Protein AF-A0A3L8BBM3-F1 (afdb_monomer_lite)

Secondary structure (DSSP, 8-state):
--------SSSSSSS------EEEEEEE--BSSEEEEETTTEEESSSEEEEEEEPSP-SS-EEEEEEEEEPTTEEEEEESSTT--SSSEEEEEE-BTTSSSS-TTS---BPPEEE-EEEEETTTEEEEEE-SSEEEEEETTS-EEEEESSTT-GGGSPPP-SS--EEEEETTEEEEEETTEEEEEESGGG---SPPP--SS-EEEEETTEEEEEETTEEEEEETTEEEPPP--SS-EEEEEEEEE-SS-EEEEEEEEETTEEEE-

Sequence (265 aa):
MNRITKGLLVLAVMLLSACGAQDVDLNVVMTGQGSITSPAGVDCEASCTASVKLNPPFIGNKIVKLTATAAPGYEFIGWNHRSCTAAETCDLAFSGICADQLICSTGLVYFEETIKPVFVDGTILLDAGWSESAVCAAFSSGEVQCWPRSANDEVGQVPPLNNPQQVAVAGNAACAQVDEGVQCWGHPNLIPKDAPLLYPPMEMEMLTARVCVIDQEGLKCWGTTGEISTPAVVNPTNLRKQYVETPQWSGHQFCVDDQGAAVCW

Radius of gyration: 24.67 Å; chains: 1; bounding box: 61×77×74 Å

pLDDT: mean 87.82, std 16.05, range [32.91, 98.38]

Foldseek 3Di:
DDDDDPDPDPPDPPPPPDPDWDWAKEFEAEAAFWWKDFPQFGTDRHGDITTGTDDDPLAAKAWTKMAIGGDVQKDWQDKLAQQQDRDRIGRDIFDWPRNPPDPVPPDIDTHHHYIYTYMDRPVFWQEWEDENFWIWTAGVVQDIAIDGSDPPFWLRVDDDAARFRYKEDEHQKIWTQGPQGIDIITDLQLDWDDDDDAADPKDWYDYRQKIWIQGPVGIWMTGNVGTDDDDDADDWADWDWDFDDDPVDTDIWIWTQGPNDIDTD

Structure (mmCIF, N/CA/C/O backbone):
data_AF-A0A3L8BBM3-F1
#
_entry.id   AF-A0A3L8BBM3-F1
#
loop_
_atom_site.group_PDB
_atom_site.id
_atom_site.type_symbol
_atom_site.label_atom_id
_atom_site.label_alt_id
_atom_site.label_comp_id
_atom_site.label_asym_id
_atom_site.label_entity_id
_atom_site.label_seq_id
_atom_site.pdbx_PDB_ins_code
_atom_site.Cartn_x
_atom_site.Cartn_y
_atom_site.Cartn_z
_atom_site.occupancy
_atom_site.B_iso_or_equiv
_atom_site.auth_seq_id
_atom_site.auth_comp_id
_atom_site.auth_asym_id
_atom_site.auth_atom_id
_atom_site.pdbx_PDB_model_num
ATOM 1 N N . MET A 1 1 ? -36.228 57.342 51.154 1.00 37.44 1 MET A N 1
ATOM 2 C CA . MET A 1 1 ? -34.759 57.335 50.944 1.00 37.44 1 MET A CA 1
ATOM 3 C C . MET A 1 1 ? -34.206 56.241 51.848 1.00 37.44 1 MET A C 1
ATOM 5 O O . MET A 1 1 ? -34.471 56.322 53.030 1.00 37.44 1 MET A O 1
ATOM 9 N N . ASN A 1 2 ? -33.577 55.143 51.442 1.00 32.91 2 ASN A N 1
ATOM 10 C CA . ASN A 1 2 ? -32.930 54.751 50.197 1.00 32.91 2 ASN A CA 1
ATOM 11 C C . ASN A 1 2 ? -33.068 53.225 50.033 1.00 32.91 2 ASN A C 1
ATOM 13 O O . ASN A 1 2 ? -32.768 52.474 50.957 1.00 32.91 2 ASN A O 1
ATOM 17 N N . ARG A 1 3 ? -33.491 52.779 48.844 1.00 41.91 3 ARG A N 1
ATOM 18 C CA . ARG A 1 3 ? -33.292 51.408 48.358 1.00 41.91 3 ARG A CA 1
ATOM 19 C C . ARG A 1 3 ? -31.832 51.288 47.910 1.00 41.91 3 ARG A C 1
ATOM 21 O O . ARG A 1 3 ? -31.440 52.024 47.013 1.00 41.91 3 ARG A O 1
ATOM 28 N N . ILE A 1 4 ? -31.052 50.378 48.494 1.00 42.16 4 ILE A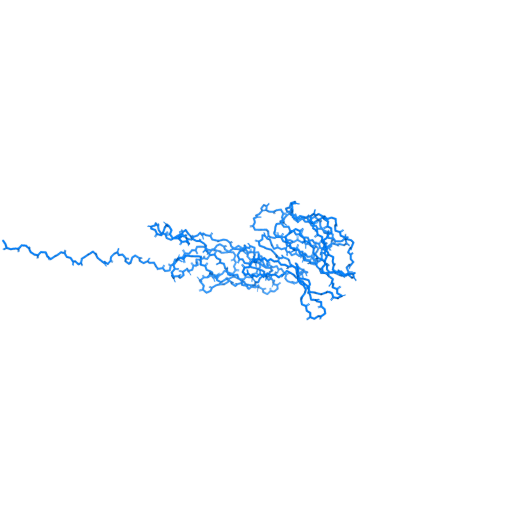 N 1
ATOM 29 C CA . ILE A 1 4 ? -29.744 49.965 47.957 1.00 42.16 4 ILE A CA 1
ATOM 30 C C . ILE A 1 4 ? -29.732 48.431 47.871 1.00 42.16 4 ILE A C 1
ATOM 32 O O . ILE A 1 4 ? -29.500 47.719 48.843 1.00 42.16 4 ILE A O 1
ATOM 36 N N . THR A 1 5 ? -30.150 47.962 46.696 1.00 38.44 5 THR A N 1
ATOM 37 C CA . THR A 1 5 ? -29.605 46.833 45.921 1.00 38.44 5 THR A CA 1
ATOM 38 C C . THR A 1 5 ? -28.733 45.800 46.660 1.00 38.44 5 THR A C 1
ATOM 40 O O . THR A 1 5 ? -27.510 45.862 46.641 1.00 38.44 5 THR A O 1
ATOM 43 N N . LYS A 1 6 ? -29.373 44.747 47.191 1.00 39.03 6 LYS A N 1
ATOM 44 C CA . LYS A 1 6 ? -28.770 43.417 47.428 1.00 39.03 6 LYS A CA 1
ATOM 45 C C . LYS A 1 6 ? -29.146 42.468 46.285 1.00 39.03 6 LYS A C 1
ATOM 47 O O . LYS A 1 6 ? -29.915 41.532 46.467 1.00 39.03 6 LYS A O 1
ATOM 52 N N . GLY A 1 7 ? -28.668 42.757 45.083 1.00 44.56 7 GLY A N 1
ATOM 53 C CA . GLY A 1 7 ? -29.008 41.975 43.898 1.00 44.56 7 GLY A CA 1
ATOM 54 C C . GLY A 1 7 ? -27.887 42.029 42.887 1.00 44.56 7 GLY A C 1
ATOM 55 O O . GLY A 1 7 ? -28.037 42.688 41.872 1.00 44.56 7 GLY A O 1
ATOM 56 N N . LEU A 1 8 ? -26.745 41.414 43.194 1.00 47.59 8 LEU A N 1
ATOM 57 C CA . LEU A 1 8 ? -25.646 41.290 42.238 1.00 47.59 8 LEU A CA 1
ATOM 58 C C . LEU A 1 8 ? -24.670 40.192 42.688 1.00 47.59 8 LEU A C 1
ATOM 60 O O . LEU A 1 8 ? -23.575 40.505 43.127 1.00 47.59 8 LEU A O 1
ATOM 64 N N . LEU A 1 9 ? -25.085 38.914 42.675 1.00 43.22 9 LEU A N 1
ATOM 65 C CA . LEU A 1 9 ? -24.151 37.766 42.760 1.00 43.22 9 LEU A CA 1
ATOM 66 C C . LEU A 1 9 ? -24.796 36.386 42.501 1.00 43.22 9 LEU A C 1
ATOM 68 O O . LEU A 1 9 ? -24.397 35.396 43.099 1.00 43.22 9 LEU A O 1
ATOM 72 N N . VAL A 1 10 ? -25.798 36.288 41.616 1.00 45.38 10 VAL A N 1
ATOM 73 C CA . VAL A 1 10 ? -26.370 34.974 41.214 1.00 45.38 10 VAL A CA 1
ATOM 74 C C . VAL A 1 10 ? -26.292 34.731 39.696 1.00 45.38 10 VAL A C 1
ATOM 76 O O . VAL A 1 10 ? -26.742 33.710 39.199 1.00 45.38 10 VAL A O 1
ATOM 79 N N . LEU A 1 11 ? -25.641 35.615 38.933 1.00 45.09 11 LEU A N 1
ATOM 80 C CA . LEU A 1 11 ? -25.516 35.485 37.474 1.00 45.09 11 LEU A CA 1
ATOM 81 C C . LEU A 1 11 ? -24.045 35.510 37.018 1.00 45.09 11 LEU A C 1
ATOM 83 O O . LEU A 1 11 ? -23.640 36.369 36.247 1.00 45.09 11 LEU A O 1
ATOM 87 N N . ALA A 1 12 ? -23.210 34.605 37.538 1.00 41.53 12 ALA A N 1
ATOM 88 C CA . ALA A 1 12 ? -21.835 34.441 37.039 1.00 41.53 12 ALA A CA 1
ATOM 89 C C . ALA A 1 12 ? -21.242 33.027 37.219 1.00 41.53 12 ALA A C 1
ATOM 91 O O . ALA A 1 12 ? -20.029 32.869 37.156 1.00 41.53 12 ALA A O 1
ATOM 92 N N . VAL A 1 13 ? -22.062 31.989 37.440 1.00 43.72 13 VAL A N 1
ATOM 93 C CA . VAL A 1 13 ? -21.567 30.594 37.568 1.00 43.72 13 VAL A CA 1
ATOM 94 C C . VAL A 1 13 ? -22.323 29.616 36.650 1.00 43.72 13 VAL A C 1
ATOM 96 O O . VAL A 1 13 ? -22.301 28.412 36.850 1.00 43.72 13 VAL A O 1
ATOM 99 N N . MET A 1 14 ? -22.971 30.109 35.590 1.00 41.91 14 MET A N 1
ATOM 100 C CA . MET A 1 14 ? -23.561 29.262 34.534 1.00 41.91 14 MET A CA 1
ATOM 101 C C . MET A 1 14 ? -23.004 29.587 33.138 1.00 41.91 14 MET A C 1
ATOM 103 O O . MET A 1 14 ? -23.732 29.587 32.156 1.00 41.91 14 MET A O 1
ATOM 107 N N . LEU A 1 15 ? -21.703 29.885 33.048 1.00 42.12 15 LEU A N 1
ATOM 108 C CA . LEU A 1 15 ? -20.949 29.928 31.779 1.00 42.12 15 LEU A CA 1
ATOM 109 C C . LEU A 1 15 ? -19.621 29.152 31.846 1.00 42.12 15 LEU A C 1
ATOM 111 O O . LEU A 1 15 ? -18.774 29.275 30.972 1.00 42.12 15 LEU A O 1
ATOM 115 N N . LEU A 1 16 ? -19.456 28.296 32.857 1.00 42.62 16 LEU A N 1
ATOM 116 C CA . LEU A 1 16 ? -18.549 27.150 32.783 1.00 42.62 16 LEU A CA 1
ATOM 117 C C . LEU A 1 16 ? -19.401 25.931 32.418 1.00 42.62 16 LEU A C 1
ATOM 119 O O . LEU A 1 16 ? -19.478 24.962 33.169 1.00 42.62 16 LEU A O 1
ATOM 123 N N . SER A 1 17 ? -20.128 26.005 31.300 1.00 46.84 17 SER A N 1
ATOM 124 C CA . SER A 1 17 ? -20.677 24.799 30.689 1.00 46.84 17 SER A CA 1
ATOM 125 C C . SER A 1 17 ? -19.481 23.954 30.277 1.00 46.84 17 SER A C 1
ATOM 127 O O . SER A 1 17 ? -18.779 24.280 29.321 1.00 46.84 17 SER A O 1
ATOM 129 N N . ALA A 1 18 ? -19.217 22.949 31.105 1.00 44.72 18 ALA A N 1
ATOM 130 C CA . ALA A 1 18 ? -18.348 21.813 30.896 1.00 44.72 18 ALA A CA 1
ATOM 131 C C . ALA A 1 18 ? -18.048 21.560 29.414 1.00 44.72 18 ALA A C 1
ATOM 133 O O . ALA A 1 18 ? -18.806 20.895 28.717 1.00 44.72 18 ALA A O 1
ATOM 134 N N . CYS A 1 19 ? -16.896 22.038 28.955 1.00 53.22 19 CYS A N 1
ATOM 135 C CA . CYS A 1 19 ? -16.225 21.428 27.820 1.00 53.22 19 CYS A CA 1
ATOM 136 C C . CYS A 1 19 ? -15.425 20.245 28.387 1.00 53.22 19 CYS A C 1
ATOM 138 O O . CYS A 1 19 ? -14.202 20.300 28.510 1.00 53.22 19 CYS A O 1
ATOM 140 N N . GLY A 1 20 ? -16.149 19.253 28.917 1.00 56.41 20 GLY A N 1
ATOM 141 C CA . GLY A 1 20 ? -15.569 17.984 29.358 1.00 56.41 20 GLY A CA 1
ATOM 142 C C . GLY A 1 20 ? -15.029 17.209 28.157 1.00 56.41 20 GLY A C 1
ATOM 143 O O . GLY A 1 20 ? -15.277 17.608 27.024 1.00 56.41 20 GLY A O 1
ATOM 144 N N . ALA A 1 21 ? -14.276 16.130 28.400 1.00 63.31 21 ALA A N 1
ATOM 145 C CA . ALA A 1 21 ? -13.869 15.199 27.343 1.00 63.31 21 ALA A CA 1
ATOM 146 C C . ALA A 1 21 ? -15.072 14.866 26.441 1.00 63.31 21 ALA A C 1
ATOM 148 O O . ALA A 1 21 ? -16.155 14.582 26.955 1.00 63.31 21 ALA A O 1
ATOM 149 N N . GLN A 1 22 ? -14.885 14.971 25.125 1.00 75.81 22 GLN A N 1
ATOM 150 C CA . GLN A 1 22 ? -15.918 14.629 24.153 1.00 75.81 22 GLN A CA 1
ATOM 151 C C . GLN A 1 22 ? -15.648 13.218 23.657 1.00 75.81 22 GLN A C 1
ATOM 153 O O . GLN A 1 22 ? -14.543 12.939 23.187 1.00 75.81 22 GLN A O 1
ATOM 158 N N . ASP A 1 23 ? -16.670 12.376 23.720 1.00 83.88 23 ASP A N 1
ATOM 159 C CA . ASP A 1 23 ? -16.626 11.040 23.147 1.00 83.88 23 ASP A CA 1
ATOM 160 C C . ASP A 1 23 ? -17.149 11.109 21.706 1.00 83.88 23 ASP A C 1
ATOM 162 O O . ASP A 1 23 ? -18.159 11.770 21.429 1.00 83.88 23 ASP A O 1
ATOM 166 N N . VAL A 1 24 ? -16.417 10.485 20.787 1.00 88.38 24 VAL A N 1
ATOM 167 C CA . VAL A 1 24 ? -16.757 10.382 19.361 1.00 88.38 24 VAL A CA 1
ATOM 168 C C . VAL A 1 24 ? -16.631 8.928 18.951 1.00 88.38 24 VAL A C 1
ATOM 170 O O . VAL A 1 24 ? -15.670 8.264 19.337 1.00 88.38 24 VAL A O 1
ATOM 173 N N . ASP A 1 25 ? -17.574 8.437 18.160 1.00 91.56 25 ASP A N 1
ATOM 174 C CA . ASP A 1 25 ? -17.535 7.055 17.704 1.00 91.56 25 ASP A CA 1
ATOM 175 C C . ASP A 1 25 ? -16.537 6.878 16.550 1.00 91.56 25 ASP A C 1
ATOM 177 O O . ASP A 1 25 ? -16.511 7.634 15.572 1.00 91.56 25 ASP A O 1
ATOM 181 N N . LEU A 1 26 ? -15.704 5.848 16.683 1.00 95.06 26 LEU A N 1
ATOM 182 C CA . LEU A 1 26 ? -14.814 5.338 15.651 1.00 95.06 26 LEU A CA 1
ATOM 183 C C . LEU A 1 26 ? -15.281 3.943 15.250 1.00 95.06 26 LEU A C 1
ATOM 185 O O . LEU A 1 26 ? -15.220 3.002 16.044 1.00 95.06 26 LEU A O 1
ATOM 189 N N . ASN A 1 27 ? -15.691 3.800 13.995 1.00 95.88 27 ASN A N 1
ATOM 190 C CA . ASN A 1 27 ? -16.043 2.513 13.414 1.00 95.88 27 ASN A CA 1
ATOM 191 C C . ASN A 1 27 ? -14.782 1.835 12.864 1.00 95.88 27 ASN A C 1
ATOM 193 O O . ASN A 1 27 ? -14.219 2.252 11.850 1.00 95.88 27 ASN A O 1
ATOM 197 N N . VAL A 1 28 ? -14.334 0.773 13.527 1.00 96.62 28 VAL A N 1
ATOM 198 C CA . VAL A 1 28 ? -13.214 -0.060 13.083 1.00 96.62 28 VAL A CA 1
ATOM 199 C C . VAL A 1 28 ? -13.778 -1.265 12.342 1.00 96.62 28 VAL A C 1
ATOM 201 O O . VAL A 1 28 ? -14.480 -2.089 12.926 1.00 96.62 28 VAL A O 1
ATOM 204 N N . VAL A 1 29 ? -13.466 -1.388 11.054 1.00 96.12 29 VAL A N 1
ATOM 205 C CA . VAL A 1 29 ? -13.892 -2.524 10.224 1.00 96.12 29 VAL A CA 1
ATOM 206 C C . VAL A 1 29 ? -12.653 -3.291 9.782 1.00 96.12 29 VAL A C 1
ATOM 208 O O . VAL A 1 29 ? -11.963 -2.892 8.847 1.00 96.12 29 VAL A O 1
ATOM 211 N N . MET A 1 30 ? -12.351 -4.378 10.485 1.00 95.94 30 MET A N 1
ATOM 212 C CA . MET A 1 30 ? -11.150 -5.174 10.258 1.00 95.94 30 MET A CA 1
ATOM 213 C C . MET A 1 30 ? -11.311 -6.126 9.075 1.00 95.94 30 MET A C 1
ATOM 215 O O . MET A 1 30 ? -12.355 -6.756 8.900 1.00 95.94 30 MET A O 1
ATOM 219 N N . THR A 1 31 ? -10.236 -6.269 8.306 1.00 97.06 31 THR A N 1
ATOM 220 C CA . THR A 1 31 ? -10.018 -7.409 7.411 1.00 97.06 31 THR A CA 1
ATOM 221 C C . THR A 1 31 ? -8.959 -8.313 8.029 1.00 97.06 31 THR A C 1
ATOM 223 O O . THR A 1 31 ? -7.934 -7.808 8.475 1.00 97.06 31 THR A O 1
ATOM 226 N N . GLY A 1 32 ? -9.194 -9.627 8.048 1.00 97.12 32 GLY A N 1
ATOM 227 C CA . GLY A 1 32 ? -8.286 -10.595 8.669 1.00 97.12 32 GLY A CA 1
ATOM 228 C C . GLY A 1 32 ? -8.317 -10.558 10.196 1.00 97.12 32 GLY A C 1
ATOM 229 O O . GLY A 1 32 ? -9.336 -10.197 10.786 1.00 97.12 32 GLY A O 1
ATOM 230 N N . GLN A 1 33 ? -7.220 -10.980 10.833 1.00 97.81 33 GLN A N 1
ATOM 231 C CA . GLN A 1 33 ? -7.125 -11.103 12.290 1.00 97.81 33 GLN A CA 1
ATOM 232 C C . GLN A 1 33 ? -5.998 -10.242 12.865 1.00 97.81 33 GLN A C 1
ATOM 234 O O . GLN A 1 33 ? -4.850 -10.293 12.424 1.00 97.81 33 GLN A O 1
ATOM 239 N N . GLY A 1 34 ? -6.335 -9.488 13.903 1.00 97.69 34 GLY A N 1
ATOM 240 C CA . GLY A 1 34 ? -5.431 -8.601 14.618 1.00 97.69 34 GLY A CA 1
ATOM 241 C C . GLY A 1 34 ? -6.202 -7.778 15.642 1.00 97.69 34 GLY A C 1
ATOM 242 O O . GLY A 1 34 ? -7.372 -8.043 15.910 1.00 97.69 34 GLY A O 1
ATOM 243 N N . SER A 1 35 ? -5.552 -6.766 16.200 1.00 97.88 35 SER A N 1
ATOM 244 C CA . SER A 1 35 ? -6.171 -5.815 17.115 1.00 97.88 35 SER A CA 1
ATOM 245 C C . SER A 1 35 ? -5.788 -4.380 16.775 1.00 97.88 35 SER A C 1
ATOM 247 O O . SER A 1 35 ? -4.732 -4.115 16.195 1.00 97.88 35 SER A O 1
ATOM 249 N N . ILE A 1 36 ? -6.671 -3.446 17.130 1.00 98.00 36 ILE A N 1
ATOM 250 C CA . ILE A 1 36 ? -6.429 -2.006 17.066 1.00 98.00 36 ILE A CA 1
ATOM 251 C C . ILE A 1 36 ? -6.533 -1.431 18.468 1.00 98.00 36 ILE A C 1
ATOM 253 O O . ILE A 1 36 ? -7.573 -1.553 19.113 1.00 98.00 36 ILE A O 1
ATOM 257 N N . THR A 1 37 ? -5.485 -0.737 18.901 1.00 97.75 37 THR A N 1
ATOM 258 C CA . THR A 1 37 ? -5.441 -0.087 20.213 1.00 97.75 37 THR A CA 1
ATOM 259 C C . THR A 1 37 ? -5.128 1.401 20.104 1.00 97.75 37 THR A C 1
ATOM 261 O O . THR A 1 37 ? -4.511 1.871 19.145 1.00 97.75 37 THR A O 1
ATOM 264 N N . SER A 1 38 ? -5.561 2.172 21.101 1.00 96.38 38 SER A N 1
ATOM 265 C CA . SER A 1 38 ? -5.182 3.573 21.268 1.00 96.38 38 SER A CA 1
ATOM 266 C C . SER A 1 38 ? -5.239 3.995 22.733 1.00 96.38 38 SER A C 1
ATOM 268 O O . SER A 1 38 ? -6.229 3.708 23.412 1.00 96.38 38 SER A O 1
ATOM 270 N N . PRO A 1 39 ? -4.276 4.807 23.209 1.00 93.50 39 PRO A N 1
ATOM 271 C CA . PRO A 1 39 ? -4.379 5.478 24.506 1.00 93.50 39 PRO A CA 1
ATOM 272 C C . PRO A 1 39 ? -5.641 6.346 24.669 1.00 93.50 39 PRO A C 1
ATOM 274 O O . PRO A 1 39 ? -5.995 6.699 25.791 1.00 93.50 39 PRO A O 1
ATOM 277 N N . ALA A 1 40 ? -6.328 6.688 23.571 1.00 91.81 40 ALA A N 1
ATOM 278 C CA . ALA A 1 40 ? -7.584 7.438 23.578 1.00 91.81 40 ALA A CA 1
ATOM 279 C C . ALA A 1 40 ? -8.832 6.591 23.919 1.00 91.81 40 ALA A C 1
ATOM 281 O O . ALA A 1 40 ? -9.945 7.113 23.872 1.00 91.81 40 ALA A O 1
ATOM 282 N N . GLY A 1 41 ? -8.660 5.312 24.280 1.00 91.69 41 GLY A N 1
ATOM 283 C CA . GLY A 1 41 ? -9.748 4.418 24.698 1.00 91.69 41 GLY A CA 1
ATOM 284 C C . GLY A 1 41 ? -10.236 3.443 23.624 1.00 91.69 41 GLY A C 1
ATOM 285 O O . GLY A 1 41 ? -11.320 2.891 23.772 1.00 91.69 41 GLY A O 1
ATOM 286 N N . VAL A 1 42 ? -9.453 3.227 22.562 1.00 95.81 42 VAL A N 1
ATOM 287 C CA . VAL A 1 42 ? -9.753 2.221 21.529 1.00 95.81 42 VAL A CA 1
ATOM 288 C C . VAL A 1 42 ? -9.065 0.913 21.902 1.00 95.81 42 VAL A C 1
ATOM 290 O O . VAL A 1 42 ? -7.861 0.917 22.154 1.00 95.81 42 VAL A O 1
ATOM 293 N N . ASP A 1 43 ? -9.821 -0.180 21.914 1.00 97.06 43 ASP A N 1
ATOM 294 C CA . ASP A 1 43 ? -9.324 -1.543 22.117 1.00 97.06 43 ASP A CA 1
ATOM 295 C C . ASP A 1 43 ? -10.261 -2.523 21.391 1.00 97.06 43 ASP A C 1
ATOM 297 O O . ASP A 1 43 ? -11.233 -3.028 21.952 1.00 97.06 43 ASP A O 1
ATOM 301 N N . CYS A 1 44 ? -10.049 -2.683 20.085 1.00 97.69 44 CYS A N 1
ATOM 302 C CA . CYS A 1 44 ? -10.830 -3.586 19.246 1.00 97.69 44 CYS A CA 1
ATOM 303 C C . CYS A 1 44 ? -9.986 -4.836 18.930 1.00 97.69 44 CYS A C 1
ATOM 305 O O . CYS A 1 44 ? -8.948 -4.713 18.283 1.00 97.69 44 CYS A O 1
ATOM 307 N N . GLU A 1 45 ? -10.455 -6.034 19.292 1.00 97.06 45 GLU A N 1
ATOM 308 C CA . GLU A 1 45 ? -9.888 -7.336 18.856 1.00 97.06 45 GLU A CA 1
ATOM 309 C C . GLU A 1 45 ? -10.630 -7.940 17.642 1.00 97.06 45 GLU A C 1
ATOM 311 O O . GLU A 1 45 ? -10.276 -8.992 17.116 1.00 97.06 45 GLU A O 1
ATOM 316 N N . ALA A 1 46 ? -11.702 -7.277 17.212 1.00 96.00 46 ALA A N 1
ATOM 317 C CA . ALA A 1 46 ? -12.481 -7.562 16.014 1.00 96.00 46 ALA A CA 1
ATOM 318 C C . ALA A 1 46 ? -13.112 -6.248 15.524 1.00 96.00 46 ALA A C 1
ATOM 320 O O . ALA A 1 46 ? -12.979 -5.217 16.185 1.00 96.00 46 ALA A O 1
ATOM 321 N N . SER A 1 47 ? -13.831 -6.263 14.398 1.00 97.00 47 SER A N 1
ATOM 322 C CA . SER A 1 47 ? -14.609 -5.093 13.961 1.00 97.00 47 SER A CA 1
ATOM 323 C C . SER A 1 47 ? -15.520 -4.589 15.086 1.00 97.00 47 SER A C 1
ATOM 325 O O . SER A 1 47 ? -16.304 -5.360 15.643 1.00 97.00 47 SER A O 1
ATOM 327 N N . CYS A 1 48 ? -15.395 -3.310 15.439 1.00 97.62 48 CYS A N 1
ATOM 328 C CA . CYS A 1 48 ? -16.025 -2.736 16.623 1.00 97.62 48 CYS A CA 1
ATOM 329 C C . CYS A 1 48 ? -16.295 -1.235 16.451 1.00 97.62 48 CYS A C 1
ATOM 331 O O . CYS A 1 48 ? -15.651 -0.568 15.642 1.00 97.62 48 CYS A O 1
ATOM 333 N N . THR A 1 49 ? -17.253 -0.703 17.210 1.00 97.00 49 THR A N 1
ATOM 334 C CA . THR A 1 49 ? -17.439 0.744 17.369 1.00 97.00 49 THR A CA 1
ATOM 335 C C . THR A 1 49 ? -16.846 1.130 18.717 1.00 97.00 49 THR A C 1
ATOM 337 O O . THR A 1 49 ? -17.346 0.697 19.756 1.00 97.00 49 THR A O 1
ATOM 340 N N . ALA A 1 50 ? -15.759 1.899 18.700 1.00 95.19 50 ALA A N 1
ATOM 341 C CA . ALA A 1 50 ? -15.070 2.353 19.902 1.00 95.19 50 ALA A CA 1
ATOM 342 C C . ALA A 1 50 ? -15.371 3.832 20.165 1.00 95.19 50 ALA A C 1
ATOM 344 O O . ALA A 1 50 ? -15.313 4.649 19.247 1.00 95.19 50 ALA A O 1
ATOM 345 N N . SER A 1 51 ? -15.629 4.188 21.424 1.00 92.25 51 SER A N 1
ATOM 346 C CA . SER A 1 51 ? -15.792 5.587 21.826 1.00 92.25 51 SER A CA 1
ATOM 347 C C . SER A 1 51 ? -14.428 6.210 22.124 1.00 92.25 51 SER A C 1
ATOM 349 O O . SER A 1 51 ? -13.751 5.855 23.090 1.00 92.25 51 SER A O 1
ATOM 351 N N . VAL A 1 52 ? -14.020 7.148 21.276 1.00 92.12 52 VAL A N 1
ATOM 352 C CA . VAL A 1 52 ? -12.737 7.845 21.342 1.00 92.12 52 VAL A CA 1
ATOM 353 C C . VAL A 1 52 ? -12.865 9.092 22.200 1.00 92.12 52 VAL A C 1
ATOM 355 O O . VAL A 1 52 ? -13.665 9.979 21.906 1.00 92.12 52 VAL A O 1
ATOM 358 N N . LYS A 1 53 ? -12.016 9.194 23.225 1.00 86.88 53 LYS A N 1
ATOM 359 C CA . LYS A 1 53 ? -11.975 10.351 24.122 1.00 86.88 53 LYS A CA 1
ATOM 360 C C . LYS A 1 53 ? -11.101 11.447 23.539 1.00 86.88 53 LYS A C 1
ATOM 362 O O . LYS A 1 53 ? -9.871 11.358 23.558 1.00 86.88 53 LYS A O 1
ATOM 367 N N . LEU A 1 54 ? -11.724 12.517 23.061 1.00 85.19 54 LEU A N 1
ATOM 368 C CA . LEU A 1 54 ? -11.012 13.716 22.642 1.00 85.19 54 LEU A CA 1
ATOM 369 C C . LEU A 1 54 ? -10.744 14.604 23.865 1.00 85.19 54 LEU A C 1
ATOM 371 O O . LEU A 1 54 ? -11.652 14.957 24.620 1.00 85.19 54 LEU A O 1
ATOM 375 N N . ASN A 1 55 ? -9.477 14.973 24.067 1.00 75.94 55 ASN A N 1
ATOM 376 C CA . ASN A 1 55 ? -9.077 15.864 25.155 1.00 75.94 55 ASN A CA 1
ATOM 377 C C . ASN A 1 55 ? -9.189 17.348 24.733 1.00 75.94 55 ASN A C 1
ATOM 379 O O . ASN A 1 55 ? -8.850 17.689 23.591 1.00 75.94 55 ASN A O 1
ATOM 383 N N . PRO A 1 56 ? -9.596 18.255 25.647 1.00 69.75 56 PRO A N 1
ATOM 384 C CA . PRO A 1 56 ? -9.559 19.698 25.406 1.00 69.75 56 PRO A CA 1
ATOM 385 C C . PRO A 1 56 ? -8.136 20.201 25.080 1.00 69.75 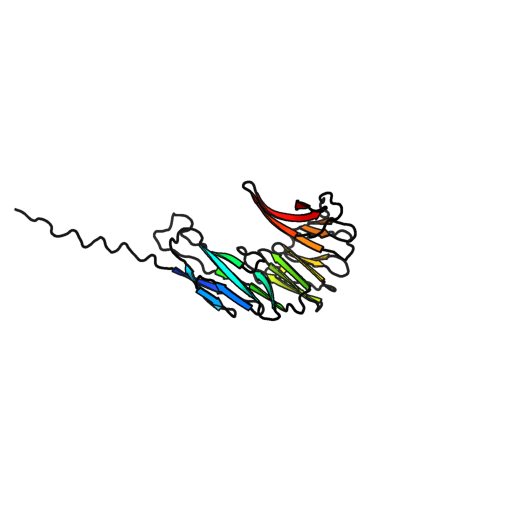56 PRO A C 1
ATOM 387 O O . PRO A 1 56 ? -7.164 19.606 25.551 1.00 69.75 56 PRO A O 1
ATOM 390 N N . PRO A 1 57 ? -7.975 21.323 24.343 1.00 66.75 57 PRO A N 1
ATOM 391 C CA . PRO A 1 57 ? -9.010 22.212 23.795 1.00 66.75 57 PRO A CA 1
ATOM 392 C C . PRO A 1 57 ? -9.569 21.707 22.460 1.00 66.75 57 PRO A C 1
ATOM 394 O O . PRO A 1 57 ? -8.800 21.363 21.582 1.00 66.75 57 PRO A O 1
ATOM 397 N N . PHE A 1 58 ? -10.880 21.718 22.237 1.00 68.25 58 PHE A N 1
ATOM 398 C CA . PHE A 1 58 ? -11.514 21.079 21.064 1.00 68.25 58 PHE A CA 1
ATOM 399 C C . PHE A 1 58 ? -11.516 21.890 19.761 1.00 68.25 58 PHE A C 1
ATOM 401 O O . PHE A 1 58 ? -12.296 21.602 18.856 1.00 68.25 58 PHE A O 1
ATOM 408 N N . ILE A 1 59 ? -10.678 22.916 19.671 1.00 67.25 59 ILE A N 1
ATOM 409 C CA . ILE A 1 59 ? -10.546 23.740 18.470 1.00 67.25 59 ILE A CA 1
ATOM 410 C C . ILE A 1 59 ? -9.467 23.117 17.578 1.00 67.25 59 ILE A C 1
ATOM 412 O O . ILE A 1 59 ? -8.405 22.732 18.074 1.00 67.25 59 ILE A O 1
ATOM 416 N N . GLY A 1 60 ? -9.739 23.053 16.274 1.00 70.75 60 GLY A N 1
ATOM 417 C CA . GLY A 1 60 ? -8.853 22.449 15.276 1.00 70.75 60 GLY A CA 1
ATOM 418 C C . GLY A 1 60 ? -8.997 20.928 15.160 1.00 70.75 60 GLY A C 1
ATOM 419 O O . GLY A 1 60 ? -9.702 20.289 15.939 1.00 70.75 60 GLY A O 1
ATOM 420 N N . ASN A 1 61 ? -8.316 20.350 14.170 1.00 76.94 61 ASN A N 1
ATOM 421 C CA . ASN A 1 61 ? -8.286 18.901 13.973 1.00 76.94 61 ASN A CA 1
ATOM 422 C C . ASN A 1 61 ? -7.641 18.198 15.176 1.00 76.94 61 ASN A C 1
ATOM 424 O O . ASN A 1 61 ? -6.647 18.674 15.735 1.00 76.94 61 ASN A O 1
ATOM 428 N N . LYS A 1 62 ? -8.193 17.043 15.555 1.00 85.69 62 LYS A N 1
ATOM 429 C CA . LYS A 1 62 ? -7.643 16.192 16.613 1.00 85.69 62 LYS A CA 1
ATOM 430 C C . LYS A 1 62 ? -6.990 14.965 16.033 1.00 85.69 62 LYS A C 1
ATOM 432 O O . LYS A 1 62 ? -7.617 14.240 15.280 1.00 85.69 62 LYS A O 1
ATOM 437 N N . ILE A 1 63 ? -5.740 14.741 16.414 1.00 87.75 63 ILE A N 1
ATOM 438 C CA . ILE A 1 63 ? -4.981 13.572 15.991 1.00 87.75 63 ILE A CA 1
ATOM 439 C C . ILE A 1 63 ? -5.093 12.515 17.082 1.00 87.75 63 ILE A C 1
ATOM 441 O O . ILE A 1 63 ? -4.740 12.764 18.237 1.00 87.75 63 ILE A O 1
ATOM 445 N N . VAL A 1 64 ? -5.591 11.345 16.706 1.00 92.31 64 VAL A N 1
ATOM 446 C CA . VAL A 1 64 ? -5.692 10.164 17.557 1.00 92.31 64 VAL A CA 1
ATOM 447 C C . VAL A 1 64 ? -4.770 9.107 16.981 1.00 92.31 64 VAL A C 1
ATOM 449 O O . VAL A 1 64 ? -4.971 8.639 15.863 1.00 92.31 64 VAL A O 1
ATOM 452 N N . LYS A 1 65 ? -3.753 8.734 17.758 1.00 94.88 65 LYS A N 1
ATOM 453 C CA . LYS A 1 65 ? -2.807 7.700 17.357 1.00 94.88 65 LYS A CA 1
ATOM 454 C C . LYS A 1 65 ? -3.401 6.321 17.610 1.00 94.88 65 LYS A C 1
ATOM 456 O O . LYS A 1 65 ? -3.671 5.960 18.759 1.00 94.88 65 LYS A O 1
ATOM 461 N N . LEU A 1 66 ? -3.600 5.575 16.537 1.00 97.19 66 LEU A N 1
ATOM 462 C CA . LEU A 1 66 ? -4.027 4.182 16.530 1.00 97.19 66 LEU A CA 1
ATOM 463 C C . LEU A 1 66 ? -2.814 3.292 16.261 1.00 97.19 66 LEU A C 1
ATOM 465 O O . LEU A 1 66 ? -1.934 3.675 15.490 1.00 97.19 66 LEU A O 1
ATOM 469 N N . THR A 1 67 ? -2.795 2.105 16.854 1.00 97.88 67 THR A N 1
ATOM 470 C CA . THR A 1 67 ? -1.777 1.078 16.617 1.00 97.88 67 THR A CA 1
ATOM 471 C C . THR A 1 67 ? -2.468 -0.211 16.202 1.00 97.88 67 THR A C 1
ATOM 473 O O . THR A 1 67 ? -3.323 -0.707 16.936 1.00 97.88 67 THR A O 1
ATOM 476 N N . ALA A 1 68 ? -2.096 -0.745 15.043 1.00 98.00 68 ALA A N 1
ATOM 477 C CA . ALA A 1 68 ? -2.470 -2.076 14.595 1.00 98.00 68 ALA A CA 1
ATOM 478 C C . ALA A 1 68 ? -1.467 -3.113 15.109 1.00 98.00 68 ALA A C 1
ATOM 480 O O . ALA A 1 68 ? -0.266 -2.863 15.162 1.00 98.00 68 ALA A O 1
ATOM 481 N N . THR A 1 69 ? -1.953 -4.289 15.489 1.00 98.25 69 THR A N 1
ATOM 482 C CA . THR A 1 69 ? -1.114 -5.425 15.877 1.00 98.25 69 THR A CA 1
ATOM 483 C C . THR A 1 69 ? -1.687 -6.685 15.254 1.00 98.25 69 THR A C 1
ATOM 485 O O . THR A 1 69 ? -2.830 -7.049 15.521 1.00 98.25 69 THR A O 1
ATOM 488 N N . ALA A 1 70 ? -0.917 -7.335 14.385 1.00 98.25 70 ALA A N 1
ATOM 489 C CA . ALA A 1 70 ? -1.366 -8.549 13.719 1.00 98.25 70 ALA A CA 1
ATOM 490 C C . ALA A 1 70 ? -1.437 -9.730 14.700 1.00 98.25 70 ALA A C 1
ATOM 492 O O . ALA A 1 70 ? -0.619 -9.847 15.618 1.00 98.25 70 ALA A O 1
ATOM 493 N N . ALA A 1 71 ? -2.420 -10.612 14.510 1.00 98.38 71 ALA A N 1
ATOM 494 C CA . ALA A 1 71 ? -2.481 -11.871 15.245 1.00 98.38 71 ALA A CA 1
ATOM 495 C C . ALA A 1 71 ? -1.344 -12.820 14.800 1.00 98.38 71 ALA A C 1
ATOM 497 O O . ALA A 1 71 ? -0.808 -12.663 13.703 1.00 98.38 71 ALA A O 1
ATOM 498 N N . PRO A 1 72 ? -0.967 -13.840 15.597 1.00 97.88 72 PRO A N 1
ATOM 499 C CA . PRO A 1 72 ? 0.030 -14.823 15.173 1.00 97.88 72 PRO A CA 1
ATOM 500 C C . PRO A 1 72 ? -0.330 -15.480 13.832 1.00 97.88 72 PRO A C 1
ATOM 502 O O . PRO A 1 72 ? -1.430 -16.005 13.674 1.00 97.88 72 PRO A O 1
ATOM 505 N N . GLY A 1 73 ? 0.609 -15.467 12.882 1.00 97.50 73 GLY A N 1
ATOM 506 C CA . GLY A 1 73 ? 0.405 -15.975 11.518 1.00 97.50 73 GLY A CA 1
ATOM 507 C C . GLY A 1 73 ? -0.220 -14.967 10.547 1.00 97.50 73 GLY A C 1
ATOM 508 O O . GLY A 1 73 ? -0.296 -15.256 9.359 1.00 97.50 73 GLY A O 1
ATOM 509 N N . TYR A 1 74 ? -0.624 -13.788 11.024 1.00 98.38 74 TYR A N 1
ATOM 510 C CA . TYR A 1 74 ? -1.103 -12.689 10.192 1.00 98.38 74 TYR A CA 1
ATOM 511 C C . TYR A 1 74 ? -0.057 -11.580 10.081 1.00 98.38 74 TYR A C 1
ATOM 513 O O . TYR A 1 74 ? 0.778 -11.399 10.966 1.00 98.38 74 TYR A O 1
ATOM 521 N N . GLU A 1 75 ? -0.162 -10.796 9.014 1.00 97.94 75 GLU A N 1
ATOM 522 C CA . GLU A 1 75 ? 0.620 -9.584 8.788 1.00 97.94 75 GLU A CA 1
ATOM 523 C C . GLU A 1 75 ? -0.297 -8.387 8.566 1.00 97.94 75 GLU A C 1
ATOM 525 O O . GLU A 1 75 ? -1.335 -8.494 7.912 1.00 97.94 75 GLU A O 1
ATOM 530 N N . PHE A 1 76 ? 0.086 -7.238 9.123 1.00 97.94 76 PHE A N 1
ATOM 531 C CA . PHE A 1 76 ? -0.565 -5.965 8.848 1.00 97.94 76 PHE A CA 1
ATOM 532 C C . PHE A 1 76 ? 0.042 -5.351 7.588 1.00 97.94 76 PHE A C 1
ATOM 534 O O . PHE A 1 76 ? 1.240 -5.089 7.552 1.00 97.94 76 PHE A O 1
ATOM 541 N N . ILE A 1 77 ? -0.789 -5.079 6.583 1.00 96.69 77 ILE A N 1
ATOM 542 C CA . ILE A 1 77 ? -0.323 -4.582 5.276 1.00 96.69 77 ILE A CA 1
ATOM 543 C C . ILE A 1 77 ? -0.815 -3.170 4.944 1.00 96.69 77 ILE A C 1
ATOM 545 O O . ILE A 1 77 ? -0.528 -2.632 3.876 1.00 96.69 77 ILE A O 1
ATOM 549 N N . GLY A 1 78 ? -1.546 -2.538 5.865 1.00 95.69 78 GLY A N 1
ATOM 550 C CA . GLY A 1 78 ? -1.833 -1.113 5.795 1.00 95.69 78 GLY A CA 1
ATOM 551 C C . GLY A 1 78 ? -3.243 -0.717 6.214 1.00 95.69 78 GLY A C 1
ATOM 552 O O . GLY A 1 78 ? -4.140 -1.532 6.450 1.00 95.69 78 GLY A O 1
ATOM 553 N N . TRP A 1 79 ? -3.429 0.596 6.307 1.00 94.62 79 TRP A N 1
ATOM 554 C CA . TRP A 1 79 ? -4.698 1.219 6.653 1.00 94.62 79 TRP A CA 1
ATOM 555 C C . TRP A 1 79 ? -5.402 1.696 5.395 1.00 94.62 79 TRP A C 1
ATOM 557 O O . TRP A 1 79 ? -4.907 2.576 4.697 1.00 94.62 79 TRP A O 1
ATOM 567 N N . ASN A 1 80 ? -6.605 1.217 5.136 1.00 90.81 80 ASN A N 1
ATOM 568 C CA . ASN A 1 80 ? -7.410 1.737 4.044 1.00 90.81 80 ASN A CA 1
ATOM 569 C C . ASN A 1 80 ? -8.147 3.023 4.482 1.00 90.81 80 ASN A C 1
ATOM 571 O O . ASN A 1 80 ? -9.367 3.059 4.667 1.00 90.81 80 ASN A O 1
ATOM 575 N N . HIS A 1 81 ? -7.363 4.072 4.749 1.00 90.12 81 HIS A N 1
ATOM 576 C CA . HIS A 1 81 ? -7.830 5.392 5.153 1.00 90.12 81 HIS A CA 1
ATOM 577 C C . HIS A 1 81 ? -6.821 6.489 4.769 1.00 90.12 81 HIS A C 1
ATOM 579 O O . HIS A 1 81 ? -5.631 6.380 5.043 1.00 90.12 81 HIS A O 1
ATOM 585 N N . ARG A 1 82 ? -7.319 7.600 4.209 1.00 85.81 82 ARG A N 1
ATOM 586 C CA . ARG A 1 82 ? -6.512 8.695 3.625 1.00 85.81 82 ARG A CA 1
ATOM 587 C C . ARG A 1 82 ? -5.549 9.395 4.586 1.00 85.81 82 ARG A C 1
ATOM 589 O O . ARG A 1 82 ? -4.595 10.013 4.144 1.00 85.81 82 ARG A O 1
ATOM 596 N N . SER A 1 83 ? -5.862 9.389 5.881 1.00 86.50 83 SER A N 1
ATOM 597 C CA . SER A 1 83 ? -5.043 10.046 6.912 1.00 86.50 83 SER A CA 1
ATOM 598 C C . SER A 1 83 ? -3.947 9.136 7.458 1.00 86.50 83 SER A C 1
ATOM 600 O O . SER A 1 83 ? -3.161 9.564 8.292 1.00 86.50 83 SER A O 1
ATOM 602 N N . CYS A 1 84 ? -3.933 7.876 7.036 1.00 89.94 84 CYS A N 1
ATOM 603 C CA . CYS A 1 84 ? -2.987 6.879 7.492 1.00 89.94 84 CYS A CA 1
ATOM 604 C C . CYS A 1 84 ? -1.954 6.588 6.400 1.00 89.94 84 CYS A C 1
ATOM 606 O O . CYS A 1 84 ? -2.085 7.048 5.268 1.00 89.94 84 CYS A O 1
ATOM 608 N N . THR A 1 85 ? -0.938 5.807 6.752 1.00 84.94 85 THR A N 1
ATOM 609 C CA . THR A 1 85 ? 0.084 5.301 5.827 1.00 84.94 85 THR A CA 1
ATOM 610 C C . THR A 1 85 ? 0.055 3.769 5.803 1.00 84.94 85 THR A C 1
ATOM 612 O O . THR A 1 85 ? -0.871 3.159 6.334 1.00 84.94 85 THR A O 1
ATOM 615 N N . ALA A 1 86 ? 1.063 3.120 5.218 1.00 85.44 86 ALA A N 1
ATOM 616 C CA . ALA A 1 86 ? 1.257 1.675 5.362 1.00 85.44 86 ALA A CA 1
ATOM 617 C C . ALA A 1 86 ? 1.826 1.269 6.742 1.00 85.44 86 ALA A C 1
ATOM 619 O O . ALA A 1 86 ? 1.916 0.085 7.042 1.00 85.44 86 ALA A O 1
ATOM 620 N N . ALA A 1 87 ? 2.227 2.230 7.586 1.00 91.75 87 ALA A N 1
ATOM 621 C CA . ALA A 1 87 ? 2.815 1.937 8.890 1.00 91.75 87 ALA A CA 1
ATOM 622 C C . ALA A 1 87 ? 1.785 1.363 9.872 1.00 91.75 87 ALA A C 1
ATOM 624 O O . ALA A 1 87 ? 0.616 1.739 9.848 1.00 91.75 87 ALA A O 1
ATOM 625 N N . GLU A 1 88 ? 2.238 0.536 10.816 1.00 93.81 88 GLU A N 1
ATOM 626 C CA . GLU A 1 88 ? 1.392 -0.047 11.872 1.00 93.81 88 GLU A CA 1
ATOM 627 C C . GLU A 1 88 ? 0.679 1.003 12.730 1.00 93.81 88 GLU A C 1
ATOM 629 O O . GLU A 1 88 ? -0.349 0.718 13.339 1.00 93.81 88 GLU A O 1
ATOM 634 N N . THR A 1 89 ? 1.200 2.231 12.789 1.00 96.06 89 THR A N 1
ATOM 635 C CA . THR A 1 89 ? 0.545 3.339 13.486 1.00 96.06 89 THR A CA 1
ATOM 636 C C . THR A 1 89 ? -0.135 4.287 12.513 1.00 96.06 89 THR A C 1
ATOM 638 O O . THR A 1 89 ? 0.495 4.734 11.555 1.00 96.06 89 THR A O 1
ATOM 641 N N . CYS A 1 90 ? -1.372 4.676 12.814 1.00 95.19 90 CYS A N 1
ATOM 642 C CA . CYS A 1 90 ? -2.071 5.738 12.101 1.00 95.19 90 CYS A CA 1
ATOM 643 C C . CYS A 1 90 ? -2.352 6.933 13.012 1.00 95.19 90 CYS A C 1
ATOM 645 O O . CYS A 1 90 ? -2.969 6.789 14.066 1.00 95.19 90 CYS A O 1
ATOM 647 N N . ASP A 1 91 ? -1.963 8.120 12.556 1.00 92.62 91 ASP A N 1
ATOM 648 C CA . ASP A 1 91 ? -2.324 9.396 13.164 1.00 92.62 91 ASP A CA 1
ATOM 649 C C . ASP A 1 91 ? -3.645 9.889 12.550 1.00 92.62 91 ASP A C 1
ATOM 651 O O . ASP A 1 91 ? -3.687 10.706 11.629 1.00 92.62 91 ASP A O 1
ATOM 655 N N . LEU A 1 92 ? -4.757 9.341 13.046 1.00 92.19 92 LEU A N 1
ATOM 656 C CA . LEU A 1 92 ? -6.088 9.612 12.513 1.00 92.19 92 LEU A CA 1
ATOM 657 C C . LEU A 1 92 ? -6.548 11.020 12.903 1.00 92.19 92 LEU A C 1
ATOM 659 O O . LEU A 1 92 ? -6.697 11.332 14.085 1.00 92.19 92 LEU A O 1
ATOM 663 N N . ALA A 1 93 ? -6.803 11.863 11.904 1.00 87.56 93 ALA A N 1
ATOM 664 C CA . ALA A 1 93 ? -7.314 13.210 12.108 1.00 87.56 93 ALA A CA 1
ATOM 665 C C . ALA A 1 93 ? -8.850 13.218 12.152 1.00 87.56 93 ALA A C 1
ATOM 667 O O . ALA A 1 93 ? -9.503 13.035 11.129 1.00 87.56 93 ALA A O 1
ATOM 668 N N . PHE A 1 94 ? -9.413 13.506 13.320 1.00 85.38 94 PHE A N 1
ATOM 669 C CA . PHE A 1 94 ? -10.817 13.853 13.492 1.00 85.38 94 PHE A CA 1
ATOM 670 C C . PHE A 1 94 ? -11.009 15.337 13.174 1.00 85.38 94 PHE A C 1
ATOM 672 O O . PHE A 1 94 ? -10.474 16.213 13.866 1.00 85.38 94 PHE A O 1
ATOM 679 N N . SER A 1 95 ? -11.781 15.620 12.127 1.00 77.94 95 SER A N 1
ATOM 680 C CA . SER A 1 95 ? -12.191 16.978 11.768 1.00 77.94 95 SER A CA 1
ATOM 681 C C . SER A 1 95 ? -13.557 17.301 12.362 1.00 77.94 95 SER A C 1
ATOM 683 O O . SER A 1 95 ? -14.465 16.470 12.376 1.00 77.94 95 SER A O 1
ATOM 685 N N . GLY A 1 96 ? -13.705 18.528 12.859 1.00 70.75 96 GLY A N 1
ATOM 686 C CA . GLY A 1 96 ? -14.949 19.005 13.452 1.00 70.75 96 GLY A CA 1
ATOM 687 C C . GLY A 1 96 ? -15.350 20.381 12.937 1.00 70.75 96 GLY A C 1
ATOM 688 O O . GLY A 1 96 ? -14.524 21.141 12.432 1.00 70.75 96 GLY A O 1
ATOM 689 N N . ILE A 1 97 ? -16.625 20.731 13.110 1.00 66.06 97 ILE A N 1
ATOM 690 C CA . ILE A 1 97 ? -17.216 21.999 12.633 1.00 66.06 97 ILE A CA 1
ATOM 691 C C . ILE A 1 97 ? -16.626 23.261 13.290 1.00 66.06 97 ILE A C 1
ATOM 693 O O . ILE A 1 97 ? -16.855 24.373 12.823 1.00 66.06 97 ILE A O 1
ATOM 697 N N . CYS A 1 98 ? -15.849 23.103 14.363 1.00 61.59 98 CYS A N 1
ATOM 698 C CA . CYS A 1 98 ? -15.154 24.195 15.049 1.00 61.59 98 CYS A CA 1
ATOM 699 C C . CYS A 1 98 ? -13.664 24.295 14.686 1.00 61.59 98 CYS A C 1
ATOM 701 O O . CYS A 1 98 ? -12.924 25.014 15.360 1.00 61.59 98 CYS A O 1
ATOM 703 N N . ALA A 1 99 ? -13.204 23.584 13.650 1.00 56.56 99 ALA A N 1
ATOM 704 C CA . ALA A 1 99 ? -11.839 23.721 13.148 1.00 56.56 99 ALA A CA 1
ATOM 705 C C . ALA A 1 99 ? -11.560 25.134 12.587 1.00 56.56 99 ALA A C 1
ATOM 707 O O . ALA A 1 99 ? -10.462 25.642 12.791 1.00 56.56 99 ALA A O 1
ATOM 708 N N . ASP A 1 100 ? -12.579 25.807 12.032 1.00 52.12 100 ASP A N 1
ATOM 709 C CA . ASP A 1 100 ? -12.499 27.165 11.475 1.00 52.12 100 ASP A CA 1
ATOM 710 C C . ASP A 1 100 ? -13.482 28.119 12.180 1.00 52.12 100 ASP A C 1
ATOM 712 O O . ASP A 1 100 ? -14.538 28.412 11.639 1.00 52.12 100 ASP A O 1
ATOM 716 N N . GLN A 1 101 ? -13.149 28.546 13.410 1.00 52.84 101 GLN A N 1
ATOM 717 C CA . GLN A 1 101 ? -13.562 29.731 14.222 1.00 52.84 101 GLN A CA 1
ATOM 718 C C . GLN A 1 101 ? -14.989 30.364 14.141 1.00 52.84 101 GLN A C 1
ATOM 720 O O . GLN A 1 101 ? -15.384 31.037 15.090 1.00 52.84 101 GLN A O 1
ATOM 725 N N . LEU A 1 102 ? -15.790 30.203 13.085 1.00 53.69 102 LEU A N 1
ATOM 726 C CA . LEU A 1 102 ? -17.050 30.912 12.828 1.00 53.69 102 LEU A CA 1
ATOM 727 C C . LEU A 1 102 ? -18.290 30.321 13.521 1.00 53.69 102 LEU A C 1
ATOM 729 O O . LEU A 1 102 ? -19.282 31.034 13.656 1.00 53.69 102 LEU A O 1
ATOM 733 N N . ILE A 1 103 ? -18.266 29.055 13.961 1.00 55.56 103 ILE A N 1
ATOM 734 C CA . ILE A 1 103 ? -19.482 28.326 14.399 1.00 55.56 103 ILE A CA 1
ATOM 735 C C . ILE A 1 103 ? -19.373 27.759 15.830 1.00 55.56 103 ILE A C 1
ATOM 737 O O . ILE A 1 103 ? -20.182 26.941 16.257 1.00 55.56 103 ILE A O 1
ATOM 741 N N . CYS A 1 104 ? -18.411 28.223 16.635 1.00 58.25 104 CYS A N 1
ATOM 742 C CA . CYS A 1 104 ? -18.219 27.755 18.019 1.00 58.25 104 CYS A CA 1
ATOM 743 C C . CYS A 1 104 ? -19.390 28.072 18.983 1.00 58.25 104 CYS A C 1
ATOM 745 O O . CYS A 1 104 ? -19.302 27.753 20.166 1.00 58.25 104 CYS A O 1
ATOM 747 N N . SER A 1 105 ? -20.475 28.707 18.521 1.00 53.09 105 SER A N 1
ATOM 748 C CA . SER A 1 105 ? -21.630 29.092 19.342 1.00 53.09 105 SER A CA 1
ATOM 749 C C . SER A 1 105 ? -22.738 28.033 19.428 1.00 53.09 105 SER A C 1
ATOM 751 O O . SER A 1 105 ? -23.588 28.149 20.309 1.00 53.09 105 SER A O 1
ATOM 753 N N . THR A 1 106 ? -22.739 26.998 18.573 1.00 52.91 106 THR A N 1
ATOM 754 C CA . THR A 1 106 ? -23.807 25.971 18.532 1.00 52.91 106 THR A CA 1
ATOM 755 C C . THR A 1 106 ? -23.375 24.567 18.970 1.00 52.91 106 THR A C 1
ATOM 757 O O . THR A 1 106 ? -24.164 23.633 18.859 1.00 52.91 106 THR A O 1
ATOM 760 N N . GLY A 1 107 ? -22.165 24.411 19.513 1.00 55.56 107 GLY A N 1
ATOM 761 C CA . GLY A 1 107 ? -21.634 23.131 19.997 1.00 55.56 107 GLY A CA 1
ATOM 762 C C . GLY A 1 107 ? -20.545 22.549 19.095 1.00 55.56 107 GLY A C 1
ATOM 763 O O . GLY A 1 107 ? -20.504 22.804 17.895 1.00 55.56 107 GLY A O 1
ATOM 764 N N . LEU A 1 108 ? -19.629 21.797 19.704 1.00 61.50 108 LEU A N 1
ATOM 765 C CA . LEU A 1 108 ? -18.537 21.098 19.029 1.00 61.50 108 LEU A CA 1
ATOM 766 C C . LEU A 1 108 ? -19.069 19.781 18.466 1.00 61.50 108 LEU A C 1
ATOM 768 O O . LEU A 1 108 ? -19.551 18.951 19.231 1.00 61.50 108 LEU A O 1
ATOM 772 N N . VAL A 1 109 ? -18.971 19.578 17.152 1.00 68.94 109 VAL A N 1
ATOM 773 C CA . VAL A 1 109 ? -19.341 18.308 16.510 1.00 68.94 109 VAL A CA 1
ATOM 774 C C . VAL A 1 109 ? -18.155 17.813 15.697 1.00 68.94 109 VAL A C 1
ATOM 776 O O . VAL A 1 109 ? -17.732 18.473 14.745 1.00 68.94 109 VAL A O 1
ATOM 779 N N . TYR A 1 110 ? -17.610 16.672 16.106 1.00 74.88 110 TYR A N 1
ATOM 780 C CA . TYR A 1 110 ? -16.721 15.850 15.290 1.00 74.88 110 TYR A CA 1
ATOM 781 C C . TYR A 1 110 ? -17.568 14.795 14.586 1.00 74.88 110 TYR A C 1
ATOM 783 O O . TYR A 1 110 ? -18.564 14.331 15.145 1.00 74.88 110 TYR A O 1
ATOM 791 N N . PHE A 1 111 ? -17.196 14.455 13.358 1.00 76.44 111 PHE A N 1
ATOM 792 C CA . PHE A 1 111 ? -17.897 13.428 12.598 1.00 76.44 111 PHE A CA 1
ATOM 793 C C . PHE A 1 111 ? -17.418 12.035 13.001 1.00 76.44 111 PHE A C 1
ATOM 795 O O . PHE A 1 111 ? -16.275 11.862 13.426 1.00 76.44 111 PHE A O 1
ATOM 802 N N . GLU A 1 112 ? -18.308 11.055 12.860 1.00 81.75 112 GLU A N 1
ATOM 803 C CA . GLU A 1 112 ? -17.939 9.645 12.944 1.00 81.75 112 GLU A CA 1
ATOM 804 C C . GLU A 1 112 ? -16.895 9.332 11.874 1.00 81.75 112 GLU A C 1
ATOM 806 O O . GLU A 1 112 ? -17.044 9.707 10.707 1.00 81.75 112 GLU A O 1
ATOM 811 N N . GLU A 1 113 ? -15.852 8.614 12.272 1.00 89.88 113 GLU A N 1
ATOM 812 C CA . GLU A 1 113 ? -14.810 8.159 11.359 1.00 89.88 113 GLU A CA 1
ATOM 813 C C . GLU A 1 113 ? -14.903 6.646 11.178 1.00 89.88 113 GLU A C 1
ATOM 815 O O . GLU A 1 113 ? -15.317 5.905 12.072 1.00 89.88 113 GLU A O 1
ATOM 820 N N . THR A 1 114 ? -14.517 6.170 9.995 1.00 92.44 114 THR A N 1
ATOM 821 C CA . THR A 1 114 ? -14.394 4.736 9.717 1.00 92.44 114 THR A CA 1
ATOM 822 C C . THR A 1 114 ? -12.979 4.426 9.280 1.00 92.44 114 THR A C 1
ATOM 824 O O . THR A 1 114 ? -12.490 4.988 8.298 1.00 92.44 114 THR A O 1
ATOM 827 N N . ILE A 1 115 ? -12.344 3.486 9.973 1.00 93.50 115 ILE A N 1
ATOM 828 C CA . ILE A 1 115 ? -11.009 3.005 9.640 1.00 93.50 115 ILE A CA 1
ATOM 829 C C . ILE A 1 115 ? -11.035 1.509 9.340 1.00 93.50 115 ILE A C 1
ATOM 831 O O . ILE A 1 115 ? -11.734 0.731 9.990 1.00 93.50 115 ILE A O 1
ATOM 835 N N . LYS A 1 116 ? -10.271 1.115 8.321 1.00 95.19 116 LYS A N 1
ATOM 836 C CA . LYS A 1 116 ? -10.237 -0.250 7.800 1.00 95.19 116 LYS A CA 1
ATOM 837 C C . LYS A 1 116 ? -8.798 -0.776 7.784 1.00 95.19 116 LYS A C 1
ATOM 839 O O . LYS A 1 116 ? -8.116 -0.604 6.773 1.00 95.19 116 LYS A O 1
ATOM 844 N N . PRO A 1 117 ? -8.286 -1.328 8.895 1.00 96.81 117 PRO A N 1
ATOM 845 C CA . PRO A 1 117 ? -7.000 -2.015 8.884 1.00 96.81 117 PRO A CA 1
ATOM 846 C C . PRO A 1 117 ? -7.105 -3.322 8.097 1.00 96.81 117 PRO A C 1
ATOM 848 O O . PRO A 1 117 ? -8.118 -4.027 8.178 1.00 96.81 117 PRO A O 1
ATOM 851 N N . VAL A 1 118 ? -6.049 -3.643 7.358 1.00 97.56 118 VAL A N 1
ATOM 852 C CA . VAL A 1 118 ? -5.974 -4.872 6.576 1.00 97.56 118 VAL A CA 1
ATOM 853 C C . VAL A 1 118 ? -4.898 -5.779 7.152 1.00 97.56 118 VAL A C 1
ATOM 855 O O . VAL A 1 118 ? -3.712 -5.448 7.130 1.00 97.56 118 VAL A O 1
ATOM 858 N N . PHE A 1 119 ? -5.344 -6.926 7.656 1.00 98.25 119 PHE A N 1
ATOM 859 C CA . PHE A 1 119 ? -4.503 -8.043 8.046 1.00 98.25 119 PHE A CA 1
ATOM 860 C C . PHE A 1 119 ? -4.715 -9.201 7.073 1.00 98.25 119 PHE A C 1
ATOM 862 O O . PHE A 1 119 ? -5.848 -9.507 6.695 1.00 98.25 119 PHE A O 1
ATOM 869 N N . VAL A 1 120 ? -3.636 -9.869 6.691 1.00 98.19 120 VAL A N 1
ATOM 870 C CA . VAL A 1 120 ? -3.664 -11.013 5.769 1.00 98.19 120 VAL A CA 1
ATOM 871 C C . VAL A 1 120 ? -2.846 -12.165 6.330 1.00 98.19 120 VAL A C 1
ATOM 873 O O . VAL A 1 120 ? -2.062 -11.967 7.251 1.00 98.19 120 VAL A O 1
ATOM 876 N N . ASP A 1 121 ? -3.052 -13.373 5.811 1.00 97.94 121 ASP A N 1
ATOM 877 C CA . ASP A 1 121 ? -2.268 -14.546 6.205 1.00 97.94 121 ASP A CA 1
ATOM 878 C C . ASP A 1 121 ? -0.812 -14.386 5.734 1.00 97.94 121 ASP A C 1
ATOM 880 O O . ASP A 1 121 ? -0.523 -14.442 4.536 1.00 97.94 121 ASP A O 1
ATOM 884 N N . GLY A 1 122 ? 0.101 -14.184 6.686 1.00 97.19 122 GLY A N 1
ATOM 885 C CA . GLY A 1 122 ? 1.524 -13.971 6.419 1.00 97.19 122 GLY A CA 1
ATOM 886 C C . GLY A 1 122 ? 2.246 -15.233 5.950 1.00 97.19 122 GLY A C 1
ATOM 887 O O . GLY A 1 122 ? 3.343 -15.159 5.411 1.00 97.19 122 GLY A O 1
ATOM 888 N N . THR A 1 123 ? 1.643 -16.415 6.106 1.00 96.81 123 THR A N 1
ATOM 889 C CA . THR A 1 123 ? 2.263 -17.671 5.656 1.00 96.81 123 THR A CA 1
ATOM 890 C C . THR A 1 123 ? 2.208 -17.853 4.141 1.00 96.81 123 THR A C 1
ATOM 892 O O . THR A 1 123 ? 2.963 -18.656 3.588 1.00 96.81 123 THR A O 1
ATOM 895 N N . ILE A 1 124 ? 1.323 -17.110 3.470 1.00 96.88 124 ILE A N 1
ATOM 896 C CA . ILE A 1 124 ? 1.109 -17.176 2.022 1.00 96.88 124 ILE A CA 1
ATOM 897 C C . ILE A 1 124 ? 1.242 -15.821 1.321 1.00 96.88 124 ILE A C 1
ATOM 899 O O . ILE A 1 124 ? 1.099 -15.776 0.100 1.00 96.88 124 ILE A O 1
ATOM 903 N N . LEU A 1 125 ? 1.499 -14.734 2.051 1.00 98.12 125 LEU A N 1
ATOM 904 C CA . LEU A 1 125 ? 1.733 -13.415 1.471 1.00 98.12 125 LEU A CA 1
ATOM 905 C C . LEU A 1 125 ? 3.037 -13.420 0.659 1.00 98.12 125 LEU A C 1
ATOM 907 O O . LEU A 1 125 ? 4.084 -13.814 1.167 1.00 98.12 125 LEU A O 1
ATOM 911 N N . LEU A 1 126 ? 2.965 -13.001 -0.605 1.00 97.25 126 LEU A N 1
ATOM 912 C CA . LEU A 1 126 ? 4.145 -12.780 -1.446 1.00 97.25 126 LEU A CA 1
ATOM 913 C C . LEU A 1 126 ? 4.572 -11.318 -1.422 1.00 97.25 126 LEU A C 1
ATOM 915 O O . LEU A 1 126 ? 5.751 -11.024 -1.261 1.00 97.25 126 LEU A O 1
ATOM 919 N N . ASP A 1 127 ? 3.603 -10.422 -1.595 1.00 97.69 127 ASP A N 1
ATOM 920 C CA . ASP A 1 127 ? 3.839 -8.987 -1.662 1.00 97.69 127 ASP A CA 1
ATOM 921 C C . ASP A 1 127 ? 2.565 -8.204 -1.324 1.00 97.69 127 ASP A C 1
ATOM 923 O O . ASP A 1 127 ? 1.448 -8.705 -1.500 1.00 97.69 127 ASP A O 1
ATOM 927 N N . ALA A 1 128 ? 2.729 -6.967 -0.860 1.00 96.88 128 ALA A N 1
ATOM 928 C CA . ALA A 1 128 ? 1.629 -6.066 -0.558 1.00 96.88 128 ALA A CA 1
ATOM 929 C C . ALA A 1 128 ? 1.935 -4.626 -0.972 1.00 96.88 128 ALA A C 1
ATOM 931 O O . ALA A 1 128 ? 3.005 -4.084 -0.713 1.00 96.88 128 ALA A O 1
ATOM 932 N N . GLY A 1 129 ? 0.928 -3.972 -1.546 1.00 95.44 129 GLY A N 1
ATOM 933 C CA . GLY A 1 129 ? 0.999 -2.582 -1.966 1.00 95.44 129 GLY A CA 1
ATOM 934 C C . GLY A 1 129 ? -0.060 -1.731 -1.278 1.00 95.44 129 GLY A C 1
ATOM 935 O O . GLY A 1 129 ? -1.202 -2.150 -1.080 1.00 95.44 129 GLY A O 1
ATOM 936 N N . TRP A 1 130 ? 0.309 -0.495 -0.949 1.00 94.38 130 TRP A N 1
ATOM 937 C CA . TRP A 1 130 ? -0.558 0.445 -0.244 1.00 94.38 130 TRP A CA 1
ATOM 938 C C . TRP A 1 130 ? -0.661 1.799 -0.956 1.00 94.38 130 TRP A C 1
ATOM 940 O O . TRP A 1 130 ? 0.320 2.324 -1.501 1.00 94.38 130 TRP A O 1
ATOM 950 N N . SER A 1 131 ? -1.856 2.383 -0.880 1.00 91.69 131 SER A N 1
ATOM 951 C CA . SER A 1 131 ? -2.158 3.782 -1.176 1.00 91.69 131 SER A CA 1
ATOM 952 C C . SER A 1 131 ? -3.253 4.314 -0.244 1.00 91.69 131 SER A C 1
ATOM 954 O O . SER A 1 131 ? -3.945 3.561 0.441 1.00 91.69 131 SER A O 1
ATOM 956 N N . GLU A 1 132 ? -3.496 5.619 -0.295 1.00 86.44 132 GLU A N 1
ATOM 957 C CA . GLU A 1 132 ? -4.550 6.312 0.446 1.00 86.44 132 GLU A CA 1
ATOM 958 C C . GLU A 1 132 ? -5.985 5.856 0.105 1.00 86.44 132 GLU A C 1
ATOM 960 O O . GLU A 1 132 ? -6.932 6.191 0.829 1.00 86.44 132 GLU A O 1
ATOM 965 N N . SER A 1 133 ? -6.151 5.129 -1.007 1.00 90.56 133 SER A N 1
ATOM 966 C CA . SER A 1 133 ? -7.450 4.683 -1.526 1.00 90.56 133 SER A CA 1
ATOM 967 C C . SER A 1 133 ? -7.612 3.164 -1.581 1.00 90.56 133 SER A C 1
ATOM 969 O O . SER A 1 133 ? -8.739 2.696 -1.725 1.00 90.56 133 SER A O 1
ATOM 971 N N . ALA A 1 134 ? -6.530 2.393 -1.480 1.00 94.44 134 ALA A N 1
ATOM 972 C CA . ALA A 1 134 ? -6.591 0.938 -1.521 1.00 94.44 134 ALA A CA 1
ATOM 973 C C . ALA A 1 134 ? -5.337 0.286 -0.946 1.00 94.44 134 ALA A C 1
ATOM 975 O O . ALA A 1 134 ? -4.229 0.812 -1.067 1.00 94.44 134 ALA A O 1
ATOM 976 N N . VAL A 1 135 ? -5.535 -0.907 -0.395 1.00 96.75 135 VAL A N 1
ATOM 977 C CA . VAL A 1 135 ? -4.477 -1.846 -0.010 1.00 96.75 135 VAL A CA 1
ATOM 978 C C . VAL A 1 135 ? -4.655 -3.097 -0.853 1.00 96.75 135 VAL A C 1
ATOM 980 O O . VAL A 1 135 ? -5.789 -3.542 -1.006 1.00 96.75 135 VAL A O 1
ATOM 983 N N . CYS A 1 136 ? -3.585 -3.661 -1.396 1.00 98.06 136 CYS A N 1
ATOM 984 C CA . CYS A 1 136 ? -3.641 -4.900 -2.164 1.00 98.06 136 CYS A CA 1
ATOM 985 C C . CYS A 1 136 ? -2.556 -5.873 -1.716 1.00 98.06 136 CYS A C 1
ATOM 987 O O . CYS A 1 136 ? -1.509 -5.450 -1.236 1.00 98.06 136 CYS A O 1
ATOM 989 N N . ALA A 1 137 ? -2.800 -7.164 -1.913 1.00 98.31 137 ALA A N 1
ATOM 990 C CA . ALA A 1 137 ? -1.863 -8.237 -1.613 1.00 98.31 137 ALA A CA 1
ATOM 991 C C . ALA A 1 137 ? -1.866 -9.290 -2.722 1.00 98.31 137 ALA A C 1
ATOM 993 O O . ALA A 1 137 ? -2.931 -9.630 -3.241 1.00 98.31 137 ALA A O 1
ATOM 994 N N . ALA A 1 138 ? -0.684 -9.811 -3.046 1.00 98.31 138 ALA A N 1
ATOM 995 C CA . ALA A 1 138 ? -0.488 -11.011 -3.851 1.00 98.31 138 ALA A CA 1
ATOM 996 C C . ALA A 1 138 ? -0.148 -12.200 -2.950 1.00 98.31 138 ALA A C 1
ATOM 998 O O . ALA A 1 138 ? 0.636 -12.076 -2.008 1.00 98.31 138 ALA A O 1
ATOM 999 N N . PHE A 1 139 ? -0.713 -13.362 -3.264 1.00 98.06 139 PHE A N 1
ATOM 1000 C CA . PHE A 1 139 ? -0.567 -14.579 -2.473 1.00 98.06 139 PHE A CA 1
ATOM 1001 C C . PHE A 1 139 ? 0.065 -15.712 -3.278 1.00 98.06 139 PHE A C 1
ATOM 1003 O O . PHE A 1 139 ? -0.145 -15.838 -4.483 1.00 98.06 139 PHE A O 1
ATOM 1010 N N . SER A 1 140 ? 0.759 -16.619 -2.589 1.00 96.81 140 SER A N 1
ATOM 1011 C CA . SER A 1 140 ? 1.398 -17.803 -3.185 1.00 96.81 140 SER A CA 1
ATOM 1012 C C . SER A 1 140 ? 0.405 -18.817 -3.763 1.00 96.81 140 SER A C 1
ATOM 1014 O O . SER A 1 140 ? 0.796 -19.721 -4.500 1.00 96.81 140 SER A O 1
ATOM 1016 N N . SER A 1 141 ? -0.890 -18.640 -3.487 1.00 95.00 141 SER A N 1
ATOM 1017 C CA . SER A 1 141 ? -1.994 -19.340 -4.148 1.00 95.00 141 SER A CA 1
ATOM 1018 C C . SER A 1 141 ? -2.221 -18.902 -5.603 1.00 95.00 141 SER A C 1
ATOM 1020 O O . SER A 1 141 ? -2.964 -19.573 -6.319 1.00 95.00 141 SER A O 1
ATOM 1022 N N . GLY A 1 142 ? -1.614 -17.792 -6.037 1.00 94.25 142 GLY A N 1
ATOM 1023 C CA . GLY A 1 142 ? -1.868 -17.148 -7.327 1.00 94.25 142 GLY A CA 1
ATOM 1024 C C . GLY A 1 142 ? -3.046 -16.166 -7.309 1.00 94.25 142 GLY A C 1
ATOM 1025 O O . GLY A 1 142 ? -3.489 -15.726 -8.368 1.00 94.25 142 GLY A O 1
ATOM 1026 N N . GLU A 1 143 ? -3.569 -15.827 -6.129 1.00 96.31 143 GLU A N 1
ATOM 1027 C CA . GLU A 1 143 ? -4.631 -14.833 -5.956 1.00 96.31 143 GLU A CA 1
ATOM 1028 C C . GLU A 1 143 ? -4.050 -13.442 -5.665 1.00 96.31 143 GLU A C 1
ATOM 1030 O O . GLU A 1 143 ? -3.048 -13.308 -4.962 1.00 96.31 143 GLU A O 1
ATOM 1035 N N . VAL A 1 144 ? -4.715 -12.399 -6.167 1.00 98.38 144 VAL A N 1
ATOM 1036 C CA . VAL A 1 144 ? -4.518 -11.015 -5.718 1.00 98.38 144 VAL A CA 1
ATOM 1037 C C . VAL A 1 144 ? -5.831 -10.501 -5.147 1.00 98.38 144 VAL A C 1
ATOM 1039 O O . VAL A 1 144 ? -6.878 -10.636 -5.779 1.00 98.38 144 VAL A O 1
ATOM 1042 N N . GLN A 1 145 ? -5.774 -9.881 -3.971 1.00 97.81 145 GLN A N 1
ATOM 1043 C CA . GLN A 1 145 ? -6.921 -9.221 -3.349 1.00 97.81 145 GLN A CA 1
ATOM 1044 C C . GLN A 1 145 ? -6.623 -7.743 -3.134 1.00 97.81 145 GLN A C 1
ATOM 1046 O O . GLN A 1 145 ? -5.522 -7.382 -2.729 1.00 97.81 145 GLN A O 1
ATOM 1051 N N . CYS A 1 146 ? -7.619 -6.895 -3.384 1.00 97.94 146 CYS A N 1
ATOM 1052 C CA . CYS A 1 146 ? -7.561 -5.466 -3.105 1.00 97.94 146 CYS A CA 1
ATOM 1053 C C . CYS A 1 146 ? -8.737 -5.050 -2.226 1.00 97.94 146 CYS A C 1
ATOM 1055 O O . CYS A 1 146 ? -9.890 -5.376 -2.506 1.00 97.94 146 CYS A O 1
ATOM 1057 N N . TRP A 1 147 ? -8.442 -4.269 -1.194 1.00 96.56 147 TRP A N 1
ATOM 1058 C CA . TRP A 1 147 ? -9.403 -3.680 -0.274 1.00 96.56 147 TRP A CA 1
ATOM 1059 C C . TRP A 1 147 ? -9.502 -2.178 -0.552 1.00 96.56 147 TRP A C 1
ATOM 1061 O O . TRP A 1 147 ? -8.706 -1.403 -0.012 1.00 96.56 147 TRP A O 1
ATOM 1071 N N . PRO A 1 148 ? -10.454 -1.746 -1.400 1.00 94.75 148 PRO A N 1
ATOM 1072 C CA . PRO A 1 148 ? -10.645 -0.339 -1.723 1.00 94.75 148 PRO A CA 1
ATOM 1073 C C . PRO A 1 148 ? -11.324 0.434 -0.596 1.00 94.75 148 PRO A C 1
ATOM 1075 O O . PRO A 1 148 ? -12.084 -0.124 0.209 1.00 94.75 148 PRO A O 1
ATOM 1078 N N . ARG A 1 149 ? -11.084 1.745 -0.526 1.00 90.12 149 ARG A N 1
ATOM 1079 C CA . ARG A 1 149 ? -11.699 2.651 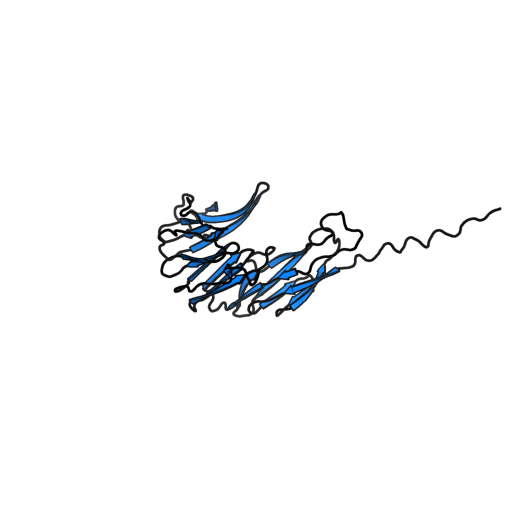0.456 1.00 90.12 149 ARG A CA 1
ATOM 1080 C C . ARG A 1 149 ? -13.219 2.570 0.388 1.00 90.12 149 ARG A C 1
ATOM 1082 O O . ARG A 1 149 ? -13.876 2.408 1.428 1.00 90.12 149 ARG A O 1
ATOM 1089 N N . SER A 1 150 ? -13.761 2.604 -0.824 1.00 89.31 150 SER A N 1
ATOM 1090 C CA . SER A 1 150 ? -15.185 2.455 -1.111 1.00 89.31 150 SER A CA 1
ATOM 1091 C C . SER A 1 150 ? -15.433 1.143 -1.848 1.00 89.31 150 SER A C 1
ATOM 1093 O O . SER A 1 150 ? -14.699 0.779 -2.756 1.00 89.31 150 SER A O 1
ATOM 1095 N N . ALA A 1 151 ? -16.513 0.437 -1.504 1.00 87.62 151 ALA A N 1
ATOM 1096 C CA . ALA A 1 151 ? -16.821 -0.875 -2.090 1.00 87.62 151 ALA A CA 1
ATOM 1097 C C . ALA A 1 151 ? -17.034 -0.857 -3.618 1.00 87.62 151 ALA A C 1
ATOM 1099 O O . ALA A 1 151 ? -16.992 -1.907 -4.250 1.00 87.62 151 ALA A O 1
ATOM 1100 N N . ASN A 1 152 ? -17.271 0.322 -4.196 1.00 90.25 152 ASN A N 1
ATOM 1101 C CA . ASN A 1 152 ? -17.494 0.506 -5.628 1.00 90.25 152 ASN A CA 1
ATOM 1102 C C . ASN A 1 152 ? -16.240 0.974 -6.381 1.00 90.25 152 ASN A C 1
ATOM 1104 O O . ASN A 1 152 ? -16.324 1.137 -7.595 1.00 90.25 152 ASN A O 1
ATOM 1108 N N . ASP A 1 153 ? -15.121 1.224 -5.692 1.00 94.00 153 ASP A N 1
ATOM 1109 C CA . ASP A 1 153 ? -13.900 1.678 -6.358 1.00 94.00 153 ASP A CA 1
ATOM 1110 C C . ASP A 1 153 ? -13.326 0.536 -7.214 1.00 94.00 153 ASP A C 1
ATOM 1112 O O . ASP A 1 153 ? -13.233 -0.621 -6.788 1.00 94.00 153 ASP A O 1
ATOM 1116 N N . GLU A 1 154 ? -12.942 0.867 -8.443 1.00 96.00 154 GLU A N 1
ATOM 1117 C CA . GLU A 1 154 ? -12.590 -0.080 -9.499 1.00 96.00 154 GLU A CA 1
ATOM 1118 C C . GLU A 1 154 ? -11.347 -0.913 -9.173 1.00 96.00 154 GLU A C 1
ATOM 1120 O O . GLU A 1 154 ? -11.225 -2.039 -9.647 1.00 96.00 154 GLU A O 1
ATOM 1125 N N . VAL A 1 155 ? -10.432 -0.409 -8.341 1.00 96.50 155 VAL A N 1
ATOM 1126 C CA . VAL A 1 155 ? -9.253 -1.167 -7.890 1.00 96.50 155 VAL A CA 1
ATOM 1127 C C . VAL A 1 155 ? -9.625 -2.442 -7.119 1.00 96.50 155 VAL A C 1
ATOM 1129 O O . VAL A 1 155 ? -8.864 -3.407 -7.131 1.00 96.50 155 VAL A O 1
ATOM 1132 N N . GLY A 1 156 ? -10.819 -2.504 -6.514 1.00 96.31 156 GLY A N 1
ATOM 1133 C CA . GLY A 1 156 ? -11.343 -3.729 -5.897 1.00 96.31 156 GLY A CA 1
ATOM 1134 C C . GLY A 1 156 ? -11.785 -4.804 -6.899 1.00 96.31 156 GLY A C 1
ATOM 1135 O O . GLY A 1 156 ? -12.022 -5.944 -6.509 1.00 96.31 156 GLY A O 1
ATOM 1136 N N . GLN A 1 157 ? -11.899 -4.469 -8.187 1.00 96.50 157 GLN A N 1
ATOM 1137 C CA . GLN A 1 157 ? -12.317 -5.382 -9.254 1.00 96.50 157 GLN A CA 1
ATOM 1138 C C . GLN A 1 157 ? -11.088 -6.027 -9.901 1.00 96.50 157 GLN A C 1
ATOM 1140 O O . GLN A 1 157 ? -10.714 -5.704 -11.029 1.00 96.50 157 GLN A O 1
ATOM 1145 N N . VAL A 1 158 ? -10.433 -6.921 -9.159 1.00 97.75 158 VAL A N 1
ATOM 1146 C CA . VAL A 1 158 ? -9.210 -7.590 -9.619 1.00 97.75 158 VAL A CA 1
ATOM 1147 C C . VAL A 1 158 ? -9.525 -8.477 -10.840 1.00 97.75 158 VAL A C 1
ATOM 1149 O O . VAL A 1 158 ? -10.383 -9.362 -10.742 1.00 97.75 158 VAL A O 1
ATOM 1152 N N . PRO A 1 159 ? -8.885 -8.254 -12.006 1.00 96.94 159 PRO A N 1
ATOM 1153 C CA . PRO A 1 159 ? -9.078 -9.097 -13.182 1.00 96.94 159 PRO A CA 1
ATOM 1154 C C . PRO A 1 159 ? -8.399 -10.465 -12.998 1.00 96.94 159 PRO A C 1
AT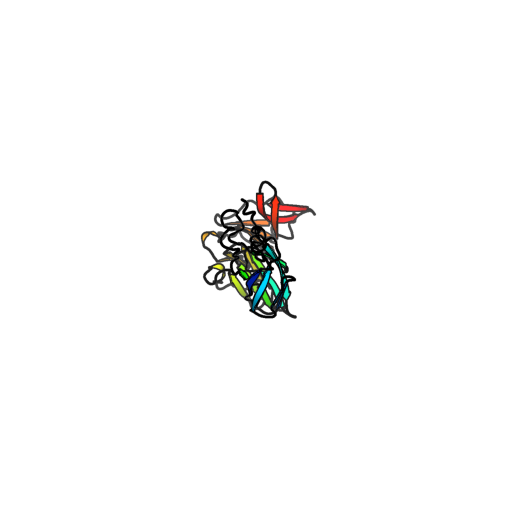OM 1156 O O . PRO A 1 159 ? -7.576 -10.629 -12.101 1.00 96.94 159 PRO A O 1
ATOM 1159 N N . PRO A 1 160 ? -8.665 -11.456 -13.867 1.00 96.31 160 PRO A N 1
ATOM 1160 C CA . PRO A 1 160 ? -7.846 -12.661 -13.922 1.00 96.31 160 PRO A CA 1
ATOM 1161 C C . PRO A 1 160 ? -6.375 -12.306 -14.184 1.00 96.31 160 PRO A C 1
ATOM 1163 O O . PRO A 1 160 ? -6.073 -11.560 -15.121 1.00 96.31 160 PRO A O 1
ATOM 1166 N N . LEU A 1 161 ? -5.478 -12.848 -13.360 1.00 96.94 161 LEU A N 1
ATOM 1167 C CA . LEU A 1 161 ? -4.030 -12.662 -13.447 1.00 96.94 161 LEU A CA 1
ATOM 1168 C C . LEU A 1 161 ? -3.357 -14.024 -13.613 1.00 96.94 161 LEU A C 1
ATOM 1170 O O . LEU A 1 161 ? -3.785 -15.008 -13.010 1.00 96.94 161 LEU A O 1
ATOM 1174 N N . ASN A 1 162 ? -2.304 -14.081 -14.428 1.00 95.38 162 ASN A N 1
ATOM 1175 C CA . ASN A 1 162 ? -1.518 -15.297 -14.598 1.00 95.38 162 ASN A CA 1
ATOM 1176 C C . ASN A 1 162 ? -0.282 -15.256 -13.694 1.00 95.38 162 ASN A C 1
ATOM 1178 O O . ASN A 1 162 ? 0.621 -14.455 -13.934 1.00 95.38 162 ASN A O 1
ATOM 1182 N N . ASN A 1 163 ? -0.269 -16.120 -12.676 1.00 95.12 163 ASN A N 1
ATOM 1183 C CA . ASN A 1 163 ? 0.836 -16.286 -11.732 1.00 95.12 163 ASN A CA 1
ATOM 1184 C C . ASN A 1 163 ? 1.360 -14.953 -11.144 1.00 95.12 163 ASN A C 1
ATOM 1186 O O . ASN A 1 163 ? 2.526 -14.606 -11.338 1.00 95.12 163 ASN A O 1
ATOM 1190 N N . PRO A 1 164 ? 0.507 -14.169 -10.458 1.00 96.94 164 PRO A N 1
ATOM 1191 C CA . PRO A 1 164 ? 0.922 -12.889 -9.906 1.00 96.94 164 PRO A CA 1
ATOM 1192 C C . PRO A 1 164 ? 1.946 -13.057 -8.774 1.00 96.94 164 PRO A C 1
ATOM 1194 O O . PRO A 1 164 ? 1.725 -13.853 -7.864 1.00 96.94 164 PRO A O 1
ATOM 1197 N N . GLN A 1 165 ? 3.049 -12.301 -8.817 1.00 95.56 165 GLN A N 1
ATOM 1198 C CA . GLN A 1 165 ? 4.150 -12.416 -7.835 1.00 95.56 165 GLN A CA 1
ATOM 1199 C C . GLN A 1 165 ? 4.424 -11.135 -7.036 1.00 95.56 165 GLN A C 1
ATOM 1201 O O . GLN A 1 165 ? 4.903 -11.213 -5.911 1.00 95.56 165 GLN A O 1
ATOM 1206 N N . GLN A 1 166 ? 4.119 -9.970 -7.608 1.00 96.69 166 GLN A N 1
ATOM 1207 C CA . GLN A 1 166 ? 4.348 -8.655 -7.004 1.00 96.69 166 GLN A CA 1
ATOM 1208 C C . GLN A 1 166 ? 3.160 -7.742 -7.319 1.00 96.69 166 GLN A C 1
ATOM 1210 O O . GLN A 1 166 ? 2.556 -7.882 -8.388 1.00 96.69 166 GLN A O 1
ATOM 1215 N N . VAL A 1 167 ? 2.831 -6.799 -6.435 1.00 97.81 167 VAL A N 1
ATOM 1216 C CA . VAL A 1 167 ? 1.772 -5.802 -6.621 1.00 97.81 167 VAL A CA 1
ATOM 1217 C C . VAL A 1 167 ? 2.244 -4.394 -6.274 1.00 97.81 167 VAL A C 1
ATOM 1219 O O . VAL A 1 167 ? 2.832 -4.138 -5.235 1.00 97.81 167 VAL A O 1
ATOM 1222 N N . ALA A 1 168 ? 1.887 -3.434 -7.117 1.00 97.62 168 ALA A N 1
ATOM 1223 C CA . ALA A 1 168 ? 2.128 -2.021 -6.877 1.00 97.62 168 ALA A CA 1
ATOM 1224 C C . ALA A 1 168 ? 0.805 -1.254 -6.930 1.00 97.62 168 ALA A C 1
ATOM 1226 O O . ALA A 1 168 ? -0.023 -1.493 -7.807 1.00 97.62 168 ALA A O 1
ATOM 1227 N N . VAL A 1 169 ? 0.588 -0.340 -5.982 1.00 96.44 169 VAL A N 1
ATOM 1228 C CA . VAL A 1 169 ? -0.707 0.337 -5.784 1.00 96.44 169 VAL A CA 1
ATOM 1229 C C . VAL A 1 169 ? -0.510 1.845 -5.679 1.00 96.44 169 VAL A C 1
ATOM 1231 O O . VAL A 1 169 ? 0.375 2.310 -4.954 1.00 96.44 169 VAL A O 1
ATOM 1234 N N . ALA A 1 170 ? -1.354 2.617 -6.366 1.00 94.38 170 ALA A N 1
ATOM 1235 C CA . ALA A 1 170 ? -1.426 4.067 -6.220 1.00 94.38 170 ALA A CA 1
ATOM 1236 C C . ALA A 1 170 ? -2.833 4.597 -6.517 1.00 94.38 170 ALA A C 1
ATOM 1238 O O . ALA A 1 170 ? -3.411 4.320 -7.568 1.00 94.38 170 ALA A O 1
ATOM 1239 N N . GLY A 1 171 ? -3.367 5.415 -5.606 1.00 91.31 171 GLY A N 1
ATOM 1240 C CA . GLY A 1 171 ? -4.737 5.907 -5.702 1.00 91.31 171 GLY A CA 1
ATOM 1241 C C . GLY A 1 171 ? -5.735 4.762 -5.911 1.00 91.31 171 GLY A C 1
ATOM 1242 O O . GLY A 1 171 ? -5.675 3.728 -5.254 1.00 91.31 171 GLY A O 1
ATOM 1243 N N . ASN A 1 172 ? -6.658 4.937 -6.853 1.00 94.00 172 ASN A N 1
ATOM 1244 C CA . ASN A 1 172 ? -7.639 3.917 -7.231 1.00 94.00 172 ASN A CA 1
ATOM 1245 C C . ASN A 1 172 ? -7.138 3.080 -8.425 1.00 94.00 172 ASN A C 1
ATOM 1247 O O . ASN A 1 172 ? -7.839 2.922 -9.422 1.00 94.00 172 ASN A O 1
ATOM 1251 N N . ALA A 1 173 ? -5.890 2.615 -8.378 1.00 96.81 173 ALA A N 1
ATOM 1252 C CA . ALA A 1 173 ? -5.321 1.716 -9.375 1.00 96.81 173 ALA A CA 1
ATOM 1253 C C . ALA A 1 173 ? -4.238 0.821 -8.769 1.00 96.81 173 ALA A C 1
ATOM 1255 O O . ALA A 1 173 ? -3.583 1.176 -7.785 1.00 96.81 173 ALA A O 1
ATOM 1256 N N . ALA A 1 174 ? -4.063 -0.345 -9.380 1.00 97.75 174 ALA A N 1
ATOM 1257 C CA . ALA A 1 174 ? -3.044 -1.310 -9.012 1.00 97.75 174 ALA A CA 1
ATOM 1258 C C . ALA A 1 174 ? -2.476 -1.993 -10.257 1.00 97.75 174 ALA A C 1
ATOM 1260 O O . ALA A 1 174 ? -3.126 -2.067 -11.302 1.00 97.75 174 ALA A O 1
ATOM 1261 N N . CYS A 1 175 ? -1.256 -2.490 -10.131 1.00 97.94 175 CYS A N 1
ATOM 1262 C CA . CYS A 1 175 ? -0.559 -3.272 -11.133 1.00 97.94 175 CYS A CA 1
ATOM 1263 C C . CYS A 1 175 ? 0.009 -4.521 -10.480 1.00 97.94 175 CYS A C 1
ATOM 1265 O O . CYS A 1 175 ? 0.499 -4.458 -9.356 1.00 97.94 175 CYS A O 1
ATOM 1267 N N . ALA A 1 176 ? -0.033 -5.641 -11.189 1.00 97.69 176 ALA A N 1
ATOM 1268 C CA . ALA A 1 176 ? 0.568 -6.889 -10.760 1.00 97.69 176 ALA A CA 1
ATOM 1269 C C . ALA A 1 176 ? 1.629 -7.325 -11.767 1.00 97.69 176 ALA A C 1
ATOM 1271 O O . ALA A 1 176 ? 1.407 -7.263 -12.980 1.00 97.69 176 ALA A O 1
ATOM 1272 N N . GLN A 1 177 ? 2.759 -7.798 -11.253 1.00 96.62 177 GLN A N 1
ATOM 1273 C CA . GLN A 1 177 ? 3.694 -8.595 -12.030 1.00 96.62 177 GLN A CA 1
ATOM 1274 C C . GLN A 1 177 ? 3.049 -9.944 -12.329 1.00 96.62 177 GLN A C 1
ATOM 1276 O O . GLN A 1 177 ? 2.668 -10.648 -11.399 1.00 96.62 177 GLN A O 1
ATOM 1281 N N . VAL A 1 178 ? 2.991 -10.306 -13.604 1.00 95.50 178 VAL A N 1
ATOM 1282 C CA . VAL A 1 178 ? 2.486 -11.583 -14.125 1.00 95.50 178 VAL A CA 1
ATOM 1283 C C . VAL A 1 178 ? 3.555 -12.231 -15.012 1.00 95.50 178 VAL A C 1
ATOM 1285 O O . VAL A 1 178 ? 4.543 -11.583 -15.358 1.00 95.50 178 VAL A O 1
ATOM 1288 N N . ASP A 1 179 ? 3.371 -13.492 -15.414 1.00 91.81 179 ASP A N 1
ATOM 1289 C CA . ASP A 1 179 ? 4.365 -14.220 -16.235 1.00 91.81 179 ASP A CA 1
ATOM 1290 C C . ASP A 1 179 ? 4.784 -13.467 -17.517 1.00 91.81 179 ASP A C 1
ATOM 1292 O O . ASP A 1 179 ? 5.940 -13.533 -17.932 1.00 91.81 179 ASP A O 1
ATOM 1296 N N . GLU A 1 180 ? 3.852 -12.738 -18.139 1.00 86.25 180 GLU A N 1
ATOM 1297 C CA . GLU A 1 180 ? 4.059 -11.997 -19.393 1.00 86.25 180 GLU A CA 1
ATOM 1298 C C . GLU A 1 180 ? 4.234 -10.478 -19.174 1.00 86.25 180 GLU A C 1
ATOM 1300 O O . GLU A 1 180 ? 3.896 -9.673 -20.040 1.00 86.25 180 GLU A O 1
ATOM 1305 N N . GLY A 1 181 ? 4.754 -10.063 -18.013 1.00 92.75 181 GLY A N 1
ATOM 1306 C CA . GLY A 1 181 ? 5.100 -8.667 -17.727 1.00 92.75 181 GLY A CA 1
ATOM 1307 C C . GLY A 1 181 ? 4.266 -8.057 -16.603 1.00 92.75 181 GLY A C 1
ATOM 1308 O O . GLY A 1 181 ? 4.299 -8.535 -15.472 1.00 92.75 181 GLY A O 1
ATOM 1309 N N . VAL A 1 182 ? 3.556 -6.962 -16.888 1.00 96.19 182 VAL A N 1
ATOM 1310 C CA . VAL A 1 182 ? 2.769 -6.219 -15.890 1.00 96.19 182 VAL A CA 1
ATOM 1311 C C . VAL A 1 182 ? 1.350 -5.993 -16.394 1.00 96.19 182 VAL A C 1
ATOM 1313 O O . VAL A 1 182 ? 1.148 -5.487 -17.497 1.00 96.19 182 VAL A O 1
ATOM 1316 N N . GLN A 1 183 ? 0.365 -6.313 -15.556 1.00 96.19 183 GLN A N 1
ATOM 1317 C CA . GLN A 1 183 ? -1.047 -6.060 -15.825 1.00 96.19 183 GLN A CA 1
ATOM 1318 C C . GLN A 1 183 ? -1.623 -5.102 -14.780 1.00 96.19 183 GLN A C 1
ATOM 1320 O O . GLN A 1 183 ? -1.551 -5.367 -13.583 1.00 96.19 183 GLN A O 1
ATOM 1325 N N . CYS A 1 184 ? -2.218 -4.000 -15.239 1.00 97.69 184 CYS A N 1
ATOM 1326 C CA . CYS A 1 184 ? -2.781 -2.951 -14.388 1.00 97.69 184 CYS A CA 1
ATOM 1327 C C . CYS A 1 184 ? -4.309 -2.866 -14.500 1.00 97.69 184 CYS A C 1
ATOM 1329 O O . CYS A 1 184 ? -4.873 -3.107 -15.569 1.00 97.69 184 CYS A O 1
ATOM 1331 N N . TRP A 1 185 ? -4.979 -2.488 -13.411 1.00 97.69 185 TRP A N 1
ATOM 1332 C CA . TRP A 1 185 ? -6.431 -2.303 -13.330 1.00 97.69 185 TRP A CA 1
ATOM 1333 C C . TRP A 1 185 ? -6.816 -1.193 -12.341 1.00 97.69 185 TRP A C 1
ATOM 1335 O O . TRP A 1 185 ? -5.977 -0.650 -11.622 1.00 97.69 185 TRP A O 1
ATOM 1345 N N . GLY A 1 186 ? -8.101 -0.835 -12.333 1.00 96.94 186 GLY A N 1
ATOM 1346 C CA . GLY A 1 186 ? -8.658 0.258 -11.539 1.00 96.94 186 GLY A CA 1
ATOM 1347 C C . GLY A 1 186 ? -9.180 1.403 -12.405 1.00 96.94 186 GLY A C 1
ATOM 1348 O O . GLY A 1 186 ? -9.648 1.194 -13.527 1.00 96.94 186 GLY A O 1
ATOM 1349 N N . HIS A 1 187 ? -9.115 2.624 -11.882 1.00 95.69 187 HIS A N 1
ATOM 1350 C CA . HIS A 1 187 ? -9.678 3.804 -12.522 1.00 95.69 187 HIS A CA 1
ATOM 1351 C C . HIS A 1 187 ? -9.010 4.077 -13.890 1.00 95.69 187 HIS A C 1
ATOM 1353 O O . HIS A 1 187 ? -7.791 4.266 -13.941 1.00 95.69 187 HIS A O 1
ATOM 1359 N N . PRO A 1 188 ? -9.767 4.205 -15.003 1.00 93.56 188 PRO A N 1
ATOM 1360 C CA . PRO A 1 188 ? -9.214 4.231 -16.366 1.00 93.56 188 PRO A CA 1
ATOM 1361 C C . PRO A 1 188 ? -8.145 5.301 -16.639 1.00 93.56 188 PRO A C 1
ATOM 1363 O O . PRO A 1 188 ? -7.241 5.085 -17.445 1.00 93.56 188 PRO A O 1
ATOM 1366 N N . ASN A 1 189 ? -8.230 6.453 -15.965 1.00 94.50 189 ASN A N 1
ATOM 1367 C CA . ASN A 1 189 ? -7.265 7.552 -16.123 1.00 94.50 189 ASN A CA 1
ATOM 1368 C C . ASN A 1 189 ? -5.952 7.345 -15.352 1.00 94.50 189 ASN A C 1
ATOM 1370 O O . ASN A 1 189 ? -5.043 8.158 -15.496 1.00 94.50 189 ASN A O 1
ATOM 1374 N N . LEU A 1 190 ? -5.866 6.312 -14.512 1.00 95.50 190 LEU A N 1
ATOM 1375 C CA . LEU A 1 190 ? -4.690 6.005 -13.698 1.00 95.50 190 LEU A CA 1
ATOM 1376 C C . LEU A 1 190 ? -3.908 4.797 -14.222 1.00 95.50 190 LEU A C 1
ATOM 1378 O O . LEU A 1 190 ? -2.863 4.484 -13.667 1.00 95.50 190 LEU A O 1
ATOM 1382 N N . ILE A 1 191 ? -4.390 4.138 -15.282 1.00 96.38 191 ILE A N 1
ATOM 1383 C CA . ILE A 1 191 ? -3.801 2.902 -15.802 1.00 96.38 191 ILE A CA 1
ATOM 1384 C C . ILE A 1 191 ? -2.600 3.219 -16.700 1.00 96.38 191 ILE A C 1
ATOM 1386 O O . ILE A 1 191 ? -2.794 3.799 -17.777 1.00 96.38 191 ILE A O 1
ATOM 1390 N N . PRO A 1 192 ? -1.373 2.831 -16.306 1.00 96.50 192 PRO A N 1
ATOM 1391 C CA . PRO A 1 192 ? -0.212 2.889 -17.182 1.00 96.50 192 PRO A CA 1
ATOM 1392 C C . PRO A 1 192 ? -0.426 2.013 -18.416 1.00 96.50 192 PRO A C 1
ATOM 1394 O O . PRO A 1 192 ? -1.025 0.940 -18.331 1.00 96.50 192 PRO A O 1
ATOM 1397 N N . LYS A 1 193 ? 0.060 2.467 -19.570 1.00 93.25 193 LYS A N 1
ATOM 1398 C CA . LYS A 1 193 ? -0.112 1.785 -20.859 1.00 93.25 193 LYS A CA 1
ATOM 1399 C C . LYS A 1 193 ? 1.232 1.548 -21.519 1.00 93.25 193 LYS A C 1
ATOM 1401 O O . LYS A 1 193 ? 2.198 2.232 -21.195 1.00 93.25 193 LYS A O 1
ATOM 1406 N N . ASP A 1 194 ? 1.246 0.604 -22.457 1.00 91.75 194 ASP A N 1
ATOM 1407 C CA . ASP A 1 194 ? 2.401 0.315 -23.307 1.00 91.75 194 ASP A CA 1
ATOM 1408 C C . ASP A 1 194 ? 3.665 0.046 -22.477 1.00 91.75 194 ASP A C 1
ATOM 1410 O O . ASP A 1 194 ? 4.696 0.695 -22.654 1.00 91.75 194 ASP A O 1
ATOM 1414 N N . ALA A 1 195 ? 3.551 -0.889 -21.522 1.00 94.25 195 ALA A N 1
ATOM 1415 C CA . ALA A 1 195 ? 4.676 -1.296 -20.690 1.00 94.25 195 ALA A CA 1
ATOM 1416 C C . ALA A 1 195 ? 5.864 -1.716 -21.581 1.00 94.25 195 ALA A C 1
ATOM 1418 O O . ALA A 1 195 ? 5.660 -2.449 -22.558 1.00 94.25 195 ALA A O 1
ATOM 1419 N N . PRO A 1 196 ? 7.093 -1.259 -21.275 1.00 94.62 196 PRO A N 1
ATOM 1420 C CA . PRO A 1 196 ? 8.276 -1.681 -22.010 1.00 94.62 196 PRO A CA 1
ATOM 1421 C C . PRO A 1 196 ? 8.531 -3.176 -21.790 1.00 94.62 196 PRO A C 1
ATOM 1423 O O . PRO A 1 196 ? 7.935 -3.810 -20.921 1.00 94.62 196 PRO A O 1
ATOM 1426 N N . LEU A 1 197 ? 9.448 -3.753 -22.566 1.00 94.12 197 LEU A N 1
ATOM 1427 C CA . LEU A 1 197 ? 9.885 -5.125 -22.326 1.00 94.12 197 LEU A CA 1
ATOM 1428 C C . LEU A 1 197 ? 10.628 -5.204 -20.983 1.00 94.12 197 LEU A C 1
ATOM 1430 O O . LEU A 1 197 ? 11.570 -4.439 -20.756 1.00 94.12 197 LEU A O 1
ATOM 1434 N N . LEU A 1 198 ? 10.198 -6.122 -20.116 1.00 95.12 198 LEU A N 1
ATOM 1435 C CA . LEU A 1 198 ? 10.735 -6.316 -18.768 1.00 95.12 198 LEU A CA 1
ATOM 1436 C C . LEU A 1 198 ? 11.368 -7.701 -18.626 1.00 95.12 198 LEU A C 1
ATOM 1438 O O . LEU A 1 198 ? 10.860 -8.679 -19.178 1.00 95.12 198 LEU A O 1
ATOM 1442 N N . TYR A 1 199 ? 12.447 -7.784 -17.849 1.00 93.50 199 TYR A N 1
ATOM 1443 C CA . TYR A 1 199 ? 13.205 -9.017 -17.631 1.00 93.50 199 TYR A CA 1
ATOM 1444 C C . TYR A 1 199 ? 13.311 -9.357 -16.135 1.00 93.50 199 TYR A C 1
ATOM 1446 O O . TYR A 1 199 ? 14.154 -8.782 -15.445 1.00 93.50 199 TYR A O 1
ATOM 1454 N N . PRO A 1 200 ? 12.499 -10.296 -15.611 1.00 89.69 200 PRO A N 1
ATOM 1455 C CA . PRO A 1 200 ? 12.522 -10.665 -14.194 1.00 89.69 200 PRO A CA 1
ATOM 1456 C C . PRO A 1 200 ? 13.843 -11.355 -13.782 1.00 89.69 200 PRO A C 1
ATOM 1458 O O . PRO A 1 200 ? 14.502 -11.951 -14.634 1.00 89.69 200 PRO A O 1
ATOM 1461 N N . PRO A 1 201 ? 14.230 -11.370 -12.489 1.00 91.69 201 PRO A N 1
ATOM 1462 C CA . PRO A 1 201 ? 13.497 -10.810 -11.355 1.00 91.69 201 PRO A CA 1
ATOM 1463 C C . PRO A 1 201 ? 13.463 -9.286 -11.416 1.00 91.69 201 PRO A C 1
ATOM 1465 O O . PRO A 1 201 ? 14.348 -8.667 -12.005 1.00 91.69 201 PRO A O 1
ATOM 1468 N N . MET A 1 202 ? 12.420 -8.700 -10.838 1.00 94.00 202 MET A N 1
ATOM 1469 C CA . MET A 1 202 ? 12.222 -7.262 -10.868 1.00 94.00 202 MET A CA 1
ATOM 1470 C C . MET A 1 202 ? 11.579 -6.755 -9.579 1.00 94.00 202 MET A C 1
ATOM 1472 O O . MET A 1 202 ? 10.968 -7.530 -8.849 1.00 94.00 202 MET A O 1
ATOM 1476 N N . GLU A 1 203 ? 11.750 -5.465 -9.316 1.00 95.44 203 GLU A N 1
ATOM 1477 C CA . GLU A 1 203 ? 11.102 -4.727 -8.234 1.00 95.44 203 GLU A CA 1
ATOM 1478 C C . GLU A 1 203 ? 10.235 -3.636 -8.863 1.00 95.44 203 GLU A C 1
ATOM 1480 O O . GLU A 1 203 ? 10.743 -2.818 -9.631 1.00 95.44 203 GLU A O 1
ATOM 1485 N N . MET A 1 204 ? 8.936 -3.639 -8.573 1.00 96.56 204 MET A N 1
ATOM 1486 C CA . MET A 1 204 ? 7.955 -2.722 -9.141 1.00 96.56 204 MET A CA 1
ATOM 1487 C C . MET A 1 204 ? 7.361 -1.799 -8.082 1.00 96.56 204 MET A C 1
ATOM 1489 O O . MET A 1 204 ? 6.918 -2.244 -7.030 1.00 96.56 204 MET A O 1
ATOM 1493 N N . GLU A 1 205 ? 7.235 -0.521 -8.428 1.00 97.38 205 GLU A N 1
ATOM 1494 C CA . GLU A 1 205 ? 6.502 0.456 -7.633 1.00 97.38 205 GLU A CA 1
ATOM 1495 C C . GLU A 1 205 ? 5.590 1.316 -8.498 1.00 97.38 205 GLU A C 1
ATOM 1497 O O . GLU A 1 205 ? 5.873 1.608 -9.662 1.00 97.38 205 GLU A O 1
ATOM 1502 N N . MET A 1 206 ? 4.492 1.773 -7.899 1.00 96.06 206 MET A N 1
ATOM 1503 C CA . MET A 1 206 ? 3.491 2.596 -8.567 1.00 96.06 206 MET A CA 1
ATOM 1504 C C . MET A 1 206 ? 3.262 3.869 -7.775 1.00 96.06 206 MET A C 1
ATOM 1506 O O . MET A 1 206 ? 3.047 3.831 -6.565 1.00 96.06 206 MET A O 1
ATOM 1510 N N . LEU A 1 207 ? 3.248 4.996 -8.478 1.00 93.94 207 LEU A N 1
ATOM 1511 C CA . LEU A 1 207 ? 2.959 6.303 -7.918 1.00 93.94 207 LEU A CA 1
ATOM 1512 C C . LEU A 1 207 ? 2.082 7.096 -8.881 1.00 93.94 207 LEU A C 1
ATOM 1514 O O . LEU A 1 207 ? 2.445 7.326 -10.035 1.00 93.94 207 LEU A O 1
ATOM 1518 N N . THR A 1 208 ? 0.946 7.588 -8.391 1.00 90.69 208 THR A N 1
ATOM 1519 C CA . THR A 1 208 ? -0.095 8.239 -9.200 1.00 90.69 208 THR A CA 1
ATOM 1520 C C . THR A 1 208 ? -0.557 7.346 -10.362 1.00 90.69 208 THR A C 1
ATOM 1522 O O . THR A 1 208 ? -1.199 6.336 -10.122 1.00 90.69 208 THR A O 1
ATOM 1525 N N . ALA A 1 209 ? -0.224 7.689 -11.605 1.00 94.12 209 ALA A N 1
ATOM 1526 C CA . ALA A 1 209 ? -0.538 6.921 -12.811 1.00 94.12 209 ALA A CA 1
ATOM 1527 C C . ALA A 1 209 ? 0.734 6.419 -13.523 1.00 94.12 209 ALA A C 1
ATOM 1529 O O . ALA A 1 209 ? 0.768 6.303 -14.751 1.00 94.12 209 ALA A O 1
ATOM 1530 N N . ARG A 1 210 ? 1.816 6.228 -12.758 1.00 96.06 210 ARG A N 1
ATOM 1531 C CA . ARG A 1 210 ? 3.142 5.837 -13.245 1.00 96.06 210 ARG A CA 1
ATOM 1532 C C . ARG A 1 210 ? 3.602 4.584 -12.529 1.00 96.06 210 ARG A C 1
ATOM 1534 O O . ARG A 1 210 ? 3.435 4.486 -11.315 1.00 96.06 210 ARG A O 1
ATOM 1541 N N . VAL A 1 211 ? 4.219 3.683 -13.274 1.00 97.44 211 VAL A N 1
ATOM 1542 C CA . VAL A 1 211 ? 4.917 2.518 -12.739 1.00 97.44 211 VAL A CA 1
ATOM 1543 C C . VAL A 1 211 ? 6.384 2.648 -13.092 1.00 97.44 211 VAL A C 1
ATOM 1545 O O . VAL A 1 211 ? 6.731 3.038 -14.208 1.00 97.44 211 VAL A O 1
ATOM 1548 N N . CYS A 1 212 ? 7.228 2.340 -12.123 1.00 97.88 212 CYS A N 1
ATOM 1549 C CA . CYS A 1 212 ? 8.650 2.167 -12.315 1.00 97.88 212 CYS A CA 1
ATOM 1550 C C . CYS A 1 212 ? 9.025 0.747 -11.912 1.00 97.88 212 CYS A C 1
ATOM 1552 O O . CYS A 1 212 ? 8.434 0.177 -10.996 1.00 97.88 212 CYS A O 1
ATOM 1554 N N . VAL A 1 213 ? 9.997 0.187 -12.618 1.00 97.69 213 VAL A N 1
ATOM 1555 C CA . VAL A 1 213 ? 10.519 -1.152 -12.386 1.00 97.69 213 VAL A CA 1
ATOM 1556 C C . VAL A 1 213 ? 12.037 -1.108 -12.452 1.00 97.69 213 VAL A C 1
ATOM 1558 O O . VAL A 1 213 ? 12.592 -0.487 -13.358 1.00 97.69 213 VAL A O 1
ATOM 1561 N N . ILE A 1 214 ? 12.701 -1.781 -11.517 1.00 97.50 214 ILE A N 1
ATOM 1562 C CA . ILE A 1 214 ? 14.094 -2.203 -11.679 1.00 97.50 214 ILE A CA 1
ATOM 1563 C C . ILE A 1 214 ? 14.072 -3.661 -12.122 1.00 97.50 214 ILE A C 1
ATOM 1565 O O . ILE A 1 214 ? 13.613 -4.516 -11.370 1.00 97.50 214 ILE A O 1
ATOM 1569 N N . ASP A 1 215 ? 14.551 -3.941 -13.329 1.00 95.81 215 ASP A N 1
ATOM 1570 C CA . ASP A 1 215 ? 14.682 -5.295 -13.872 1.00 95.81 215 ASP A CA 1
ATOM 1571 C C . ASP A 1 215 ? 16.157 -5.638 -14.162 1.00 95.81 215 ASP A C 1
ATOM 1573 O O . ASP A 1 215 ? 17.061 -4.881 -13.799 1.00 95.81 215 ASP A O 1
ATOM 1577 N N . GLN A 1 216 ? 16.431 -6.775 -14.815 1.00 94.25 216 GLN A N 1
ATOM 1578 C CA . GLN A 1 216 ? 17.809 -7.170 -15.152 1.00 94.25 216 GLN A CA 1
ATOM 1579 C C . GLN A 1 216 ? 18.556 -6.182 -16.071 1.00 94.25 216 GLN A C 1
ATOM 1581 O O . GLN A 1 216 ? 19.786 -6.223 -16.132 1.00 94.25 216 GLN A O 1
ATOM 1586 N N . GLU A 1 217 ? 17.846 -5.323 -16.805 1.00 94.44 217 GLU A N 1
ATOM 1587 C CA . GLU A 1 217 ? 18.434 -4.319 -17.695 1.00 94.44 217 GLU A CA 1
ATOM 1588 C C . GLU A 1 217 ? 18.511 -2.925 -17.055 1.00 94.44 217 GLU A C 1
ATOM 1590 O O . GLU A 1 217 ? 19.249 -2.070 -17.549 1.00 94.44 217 GLU A O 1
ATOM 1595 N N . GLY A 1 218 ? 17.789 -2.693 -15.957 1.00 95.44 218 GLY A N 1
ATOM 1596 C CA . GLY A 1 218 ? 17.888 -1.491 -15.137 1.00 95.44 218 GLY A CA 1
ATOM 1597 C C . GLY A 1 218 ? 16.540 -0.844 -14.828 1.00 95.44 218 GLY A C 1
ATOM 1598 O O . GLY A 1 218 ? 15.500 -1.495 -14.785 1.00 95.44 218 GLY A O 1
ATOM 1599 N N . LEU A 1 219 ? 16.572 0.466 -14.569 1.00 97.81 219 LEU A N 1
ATOM 1600 C CA . LEU A 1 219 ? 15.400 1.250 -14.185 1.00 97.81 219 LEU A CA 1
ATOM 1601 C C . LEU A 1 219 ? 14.593 1.691 -15.416 1.00 97.81 219 LEU A C 1
ATOM 1603 O O . LEU A 1 219 ? 15.069 2.489 -16.228 1.00 97.81 219 LEU A O 1
ATOM 1607 N N . LYS A 1 220 ? 13.343 1.238 -15.498 1.00 97.31 220 LYS A N 1
ATOM 1608 C CA . LYS A 1 220 ? 12.374 1.571 -16.552 1.00 97.31 220 LYS A CA 1
ATOM 1609 C C . LYS A 1 220 ? 11.122 2.168 -15.919 1.00 97.31 220 LYS A C 1
ATOM 1611 O O . LYS A 1 220 ? 10.627 1.639 -14.930 1.00 97.31 220 LYS A O 1
ATOM 1616 N N . CYS A 1 221 ? 10.581 3.242 -16.488 1.00 97.94 221 CYS A N 1
ATOM 1617 C CA . CYS A 1 221 ? 9.335 3.847 -16.014 1.00 97.94 221 CYS A CA 1
ATOM 1618 C C . CYS A 1 221 ? 8.387 4.126 -17.175 1.00 97.94 221 CYS A C 1
ATOM 1620 O O . CYS A 1 221 ? 8.811 4.504 -18.265 1.00 97.94 221 CYS A O 1
ATOM 1622 N N . TRP A 1 222 ? 7.089 3.995 -16.931 1.00 97.75 222 TRP A N 1
ATOM 1623 C CA . TRP A 1 222 ? 6.052 4.338 -17.896 1.00 97.75 222 TRP A CA 1
ATOM 1624 C C . TRP A 1 222 ? 4.781 4.796 -17.183 1.00 97.75 222 TRP A C 1
ATOM 1626 O O . TRP A 1 222 ? 4.615 4.640 -15.972 1.00 97.75 222 TRP A O 1
ATOM 1636 N N . GLY A 1 223 ? 3.877 5.415 -17.931 1.00 97.06 223 GLY A N 1
ATOM 1637 C CA . GLY A 1 223 ? 2.606 5.896 -17.409 1.00 97.06 223 GLY A CA 1
ATOM 1638 C C . GLY A 1 223 ? 1.491 5.795 -18.434 1.00 97.06 223 GLY A C 1
ATOM 1639 O O . GLY A 1 223 ? 1.530 4.998 -19.368 1.00 97.06 223 GLY A O 1
ATOM 1640 N N . THR A 1 224 ? 0.470 6.627 -18.272 1.00 95.94 224 THR A N 1
ATOM 1641 C CA . THR A 1 224 ? -0.711 6.647 -19.154 1.00 95.94 224 THR A CA 1
ATOM 1642 C C . THR A 1 224 ? -0.409 7.094 -20.588 1.00 95.94 224 THR A C 1
ATOM 1644 O O . THR A 1 224 ? -1.251 6.919 -21.469 1.00 95.94 224 THR A O 1
ATOM 1647 N N . THR A 1 225 ? 0.775 7.668 -20.822 1.00 94.56 225 THR A N 1
ATOM 1648 C CA . THR A 1 225 ? 1.251 8.170 -22.121 1.00 94.56 225 THR A CA 1
ATOM 1649 C C . THR A 1 225 ? 2.475 7.413 -22.650 1.00 94.56 225 THR A C 1
ATOM 1651 O O . THR A 1 225 ? 3.164 7.935 -23.523 1.00 94.56 225 THR A O 1
ATOM 1654 N N . GLY A 1 226 ? 2.763 6.220 -22.118 1.00 94.06 226 GLY A N 1
ATOM 1655 C CA . GLY A 1 226 ? 3.926 5.409 -22.489 1.00 94.06 226 GLY A CA 1
ATOM 1656 C C . GLY A 1 226 ? 5.163 5.690 -21.632 1.00 94.06 226 GLY A C 1
ATOM 1657 O O . GLY A 1 226 ? 5.042 6.094 -20.472 1.00 94.06 226 GLY A O 1
ATOM 1658 N N . GLU A 1 227 ? 6.343 5.436 -22.198 1.00 96.00 227 GLU A N 1
ATOM 1659 C CA . GLU A 1 227 ? 7.638 5.490 -21.508 1.00 96.00 227 GLU A CA 1
ATOM 1660 C C . GLU A 1 227 ? 7.964 6.883 -20.942 1.00 96.00 227 GLU A C 1
ATOM 1662 O O . GLU A 1 227 ? 7.688 7.922 -21.548 1.00 96.00 227 GLU A O 1
ATOM 1667 N N . ILE A 1 228 ? 8.566 6.898 -19.753 1.00 95.88 228 ILE A N 1
ATOM 1668 C CA . ILE A 1 228 ? 8.962 8.094 -19.013 1.00 95.88 228 ILE A CA 1
ATOM 1669 C C . ILE A 1 228 ? 10.476 8.056 -18.820 1.00 95.88 228 ILE A C 1
ATOM 1671 O O . ILE A 1 228 ? 11.023 7.056 -18.364 1.00 95.88 228 ILE A O 1
ATOM 1675 N N . SER A 1 229 ? 11.149 9.171 -19.114 1.00 94.81 229 SER A N 1
ATOM 1676 C CA . SER A 1 229 ? 12.592 9.307 -18.901 1.00 94.81 229 SER A CA 1
ATOM 1677 C C . SER A 1 229 ? 12.967 9.086 -17.435 1.00 94.81 229 SER A C 1
ATOM 1679 O O . SER A 1 229 ? 12.406 9.739 -16.550 1.00 94.81 229 SER A O 1
ATOM 1681 N N . THR A 1 230 ? 13.951 8.227 -17.197 1.00 96.12 230 THR A N 1
ATOM 1682 C CA . THR A 1 230 ? 14.475 7.900 -15.869 1.00 96.12 230 THR A CA 1
ATOM 1683 C C . THR A 1 230 ? 15.771 8.664 -15.582 1.00 96.12 230 THR A C 1
ATOM 1685 O O . THR A 1 230 ? 16.450 9.114 -16.514 1.00 96.12 230 THR A O 1
ATOM 1688 N N . PRO A 1 231 ? 16.133 8.869 -14.303 1.00 96.50 231 PRO A N 1
ATOM 1689 C CA . PRO A 1 231 ? 17.458 9.373 -13.963 1.00 96.50 231 PRO A CA 1
ATOM 1690 C C . PRO A 1 231 ? 18.544 8.393 -14.420 1.00 96.50 231 PRO A C 1
ATOM 1692 O O . PRO A 1 231 ? 18.347 7.179 -14.440 1.00 96.50 231 PRO A O 1
ATOM 1695 N N . ALA A 1 232 ? 19.720 8.927 -14.752 1.00 95.00 232 ALA A N 1
ATOM 1696 C CA . ALA A 1 232 ? 20.879 8.098 -15.049 1.00 95.00 232 ALA A CA 1
ATOM 1697 C C . ALA A 1 232 ? 21.372 7.424 -13.760 1.00 95.00 232 ALA A C 1
ATOM 1699 O O . ALA A 1 232 ? 21.853 8.103 -12.853 1.00 95.00 232 ALA A O 1
ATOM 1700 N N . VAL A 1 233 ? 21.247 6.100 -13.705 1.00 96.25 233 VAL A N 1
ATOM 1701 C CA . VAL A 1 233 ? 21.652 5.241 -12.583 1.00 96.25 233 VAL A CA 1
ATOM 1702 C C . VAL A 1 233 ? 22.524 4.100 -13.095 1.00 96.25 233 VAL A C 1
ATOM 1704 O O . VAL A 1 233 ? 22.408 3.705 -14.256 1.00 96.25 233 VAL A O 1
ATOM 1707 N N . VAL A 1 234 ? 23.424 3.590 -12.253 1.00 95.19 234 VAL A N 1
ATOM 1708 C CA . VAL A 1 234 ? 24.402 2.562 -12.656 1.00 95.19 234 VAL A CA 1
ATOM 1709 C C . VAL A 1 234 ? 24.013 1.171 -12.158 1.00 95.19 234 VAL A C 1
ATOM 1711 O O . VAL A 1 234 ? 24.075 0.213 -12.921 1.00 95.19 234 VAL A O 1
ATOM 1714 N N . ASN A 1 235 ? 23.633 1.048 -10.888 1.00 93.88 235 ASN A N 1
ATOM 1715 C CA . ASN A 1 235 ? 23.207 -0.197 -10.254 1.00 93.88 235 ASN A CA 1
ATOM 1716 C C . ASN A 1 235 ? 22.086 0.097 -9.237 1.00 93.88 235 ASN A C 1
ATOM 1718 O O . ASN A 1 235 ? 22.325 0.014 -8.027 1.00 93.88 235 ASN A O 1
ATOM 1722 N N . PRO A 1 236 ? 20.900 0.515 -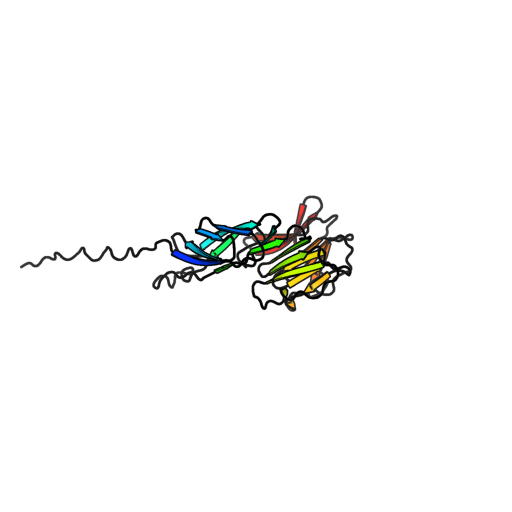9.719 1.00 96.88 236 PRO A N 1
ATOM 1723 C CA . PRO A 1 236 ? 19.795 0.903 -8.855 1.00 96.88 236 PRO A CA 1
ATOM 1724 C C . PRO A 1 236 ? 19.259 -0.305 -8.081 1.00 96.88 236 PRO A C 1
ATOM 1726 O O . PRO A 1 236 ? 19.141 -1.405 -8.615 1.00 96.88 236 PRO A O 1
ATOM 1729 N N . THR A 1 237 ? 18.900 -0.080 -6.824 1.00 96.50 237 THR A N 1
ATOM 1730 C CA . THR A 1 237 ? 18.269 -1.057 -5.923 1.00 96.50 237 THR A CA 1
ATOM 1731 C C . THR A 1 237 ? 17.234 -0.355 -5.044 1.00 96.50 237 THR A C 1
ATOM 1733 O O . THR A 1 237 ? 17.249 0.875 -4.971 1.00 96.50 237 THR A O 1
ATOM 1736 N N . ASN A 1 238 ? 16.376 -1.100 -4.339 1.00 95.88 238 ASN A N 1
ATOM 1737 C CA . ASN A 1 238 ? 15.462 -0.547 -3.330 1.00 95.88 238 ASN A CA 1
ATOM 1738 C C . ASN A 1 238 ? 14.558 0.554 -3.911 1.00 95.88 238 ASN A C 1
ATOM 1740 O O . ASN A 1 238 ? 14.544 1.699 -3.430 1.00 95.88 238 ASN A O 1
ATOM 1744 N N . LEU A 1 239 ? 13.869 0.216 -5.004 1.00 97.19 239 LEU A N 1
ATOM 1745 C CA . LEU A 1 239 ? 12.862 1.078 -5.604 1.00 97.19 239 LEU A CA 1
ATOM 1746 C C . LEU A 1 239 ? 11.696 1.241 -4.633 1.00 97.19 239 LEU A C 1
ATOM 1748 O O . LEU A 1 239 ? 11.039 0.281 -4.261 1.00 97.19 239 LEU A O 1
ATOM 1752 N N . ARG A 1 240 ? 11.417 2.484 -4.246 1.00 94.75 240 ARG A N 1
ATOM 1753 C CA . ARG A 1 240 ? 10.401 2.789 -3.235 1.00 94.75 240 ARG A CA 1
ATOM 1754 C C . ARG A 1 240 ? 9.717 4.119 -3.483 1.00 94.75 240 ARG A C 1
ATOM 1756 O O . ARG A 1 240 ? 10.296 5.045 -4.056 1.00 94.75 240 ARG A O 1
ATOM 1763 N N . LYS A 1 241 ? 8.506 4.254 -2.948 1.00 91.50 241 LYS A N 1
ATOM 1764 C CA . LYS A 1 241 ? 7.847 5.552 -2.754 1.00 91.50 241 LYS A CA 1
ATOM 1765 C C . LYS A 1 241 ? 8.388 6.244 -1.507 1.00 91.50 241 LYS A C 1
ATOM 1767 O O . LYS A 1 241 ? 8.386 5.669 -0.422 1.00 91.50 241 LYS A O 1
ATOM 1772 N N . GLN A 1 242 ? 8.743 7.518 -1.624 1.00 91.31 242 GLN A N 1
ATOM 1773 C CA . GLN A 1 242 ? 9.086 8.357 -0.476 1.00 91.31 242 GLN A CA 1
ATOM 1774 C C . GLN A 1 242 ? 8.147 9.557 -0.400 1.00 91.31 242 GLN A C 1
ATOM 1776 O O . GLN A 1 242 ? 8.019 10.295 -1.373 1.00 91.31 242 GLN A O 1
ATOM 1781 N N . TYR A 1 243 ? 7.510 9.770 0.754 1.00 88.50 243 TYR A N 1
ATOM 1782 C CA . TYR A 1 243 ? 6.831 11.035 1.037 1.00 88.50 243 TYR A CA 1
ATOM 1783 C C . TYR A 1 243 ? 7.860 12.098 1.413 1.00 88.50 243 TYR A C 1
ATOM 1785 O O . TYR A 1 243 ? 8.724 11.863 2.262 1.00 88.50 243 TYR A O 1
ATOM 1793 N N . VAL A 1 244 ? 7.749 13.269 0.803 1.00 90.25 244 VAL A N 1
ATOM 1794 C CA . VAL A 1 244 ? 8.587 14.423 1.090 1.00 90.25 244 VAL A CA 1
ATOM 1795 C C . VAL A 1 244 ? 7.695 15.626 1.326 1.00 90.25 244 VAL A C 1
ATOM 1797 O O . VAL A 1 244 ? 6.765 15.898 0.570 1.00 90.25 244 VAL A O 1
ATOM 1800 N N . GLU A 1 245 ? 8.016 16.366 2.379 1.00 88.88 245 GLU A N 1
ATOM 1801 C CA . GLU A 1 245 ? 7.365 17.618 2.721 1.00 88.88 245 GLU A CA 1
ATOM 1802 C C . GLU A 1 245 ? 8.421 18.718 2.817 1.00 88.88 245 GLU A C 1
ATOM 1804 O O . GLU A 1 245 ? 9.346 18.675 3.628 1.00 88.88 245 GLU A O 1
ATOM 1809 N N . THR A 1 246 ? 8.287 19.704 1.939 1.00 88.81 246 THR A N 1
ATOM 1810 C CA . THR A 1 246 ? 9.100 20.916 1.883 1.00 88.81 246 THR A CA 1
ATOM 1811 C C . THR A 1 246 ? 8.174 22.130 1.922 1.00 88.81 246 THR A C 1
ATOM 1813 O O . THR A 1 246 ? 6.997 22.013 1.580 1.00 88.81 246 THR A O 1
ATOM 1816 N N . PRO A 1 247 ? 8.677 23.331 2.252 1.00 92.00 247 PRO A N 1
ATOM 1817 C CA . PRO A 1 247 ? 7.858 24.541 2.187 1.00 92.00 247 PRO A CA 1
ATOM 1818 C C . PRO A 1 247 ? 7.268 24.839 0.795 1.00 92.00 247 PRO A C 1
ATOM 1820 O O . PRO A 1 247 ? 6.321 25.613 0.693 1.00 92.00 247 PRO A O 1
ATOM 1823 N N . GLN A 1 248 ? 7.839 24.275 -0.276 1.00 91.44 248 GLN A N 1
ATOM 1824 C CA . GLN A 1 248 ? 7.441 24.515 -1.666 1.00 91.44 248 GLN A CA 1
ATOM 1825 C C . GLN A 1 248 ? 6.578 23.394 -2.257 1.00 91.44 248 GLN A C 1
ATOM 1827 O O . GLN A 1 248 ? 5.853 23.631 -3.222 1.00 91.44 248 GLN A O 1
ATOM 1832 N N . TRP A 1 249 ? 6.676 22.180 -1.717 1.00 86.69 249 TRP A N 1
ATOM 1833 C CA . TRP A 1 249 ? 6.018 20.993 -2.249 1.00 86.69 249 TRP A CA 1
ATOM 1834 C C . TRP A 1 249 ? 5.863 19.919 -1.174 1.00 86.69 249 TRP A C 1
ATOM 1836 O O . TRP A 1 249 ? 6.814 19.622 -0.446 1.00 86.69 249 TRP A O 1
ATOM 1846 N N . SER A 1 250 ? 4.686 19.305 -1.129 1.00 86.50 250 SER A N 1
ATOM 1847 C CA . SER A 1 250 ? 4.443 18.059 -0.418 1.00 86.50 250 SER A CA 1
ATOM 1848 C C . SER A 1 250 ? 3.915 17.014 -1.392 1.00 86.50 250 SER A C 1
ATOM 1850 O O . SER A 1 250 ? 3.061 17.299 -2.237 1.00 86.50 250 SER A O 1
ATOM 1852 N N . GLY A 1 251 ? 4.432 15.797 -1.291 1.00 87.50 251 GLY A N 1
ATOM 1853 C CA . GLY A 1 251 ? 3.980 14.699 -2.126 1.00 87.50 251 GLY A CA 1
ATOM 1854 C C . GLY A 1 251 ? 4.894 13.493 -2.053 1.00 87.50 251 GLY A C 1
ATOM 1855 O O . GLY A 1 251 ? 5.851 13.444 -1.285 1.00 87.50 251 GLY A O 1
ATOM 1856 N N . HIS A 1 252 ? 4.568 12.496 -2.862 1.00 90.25 252 HIS A N 1
ATOM 1857 C CA . HIS A 1 252 ? 5.394 11.313 -3.016 1.00 90.25 252 HIS A CA 1
ATOM 1858 C C . HIS A 1 252 ? 6.261 11.431 -4.267 1.00 90.25 252 HIS A C 1
ATOM 1860 O O . HIS A 1 252 ? 5.848 12.031 -5.259 1.00 90.25 252 HIS A O 1
ATOM 1866 N N . GLN A 1 253 ? 7.443 10.834 -4.205 1.00 93.81 253 GLN A N 1
ATOM 1867 C CA . GLN A 1 253 ? 8.387 10.682 -5.309 1.00 93.81 253 GLN A CA 1
ATOM 1868 C C . GLN A 1 253 ? 8.878 9.234 -5.363 1.00 93.81 253 GLN A C 1
ATOM 1870 O O . GLN A 1 253 ? 8.772 8.507 -4.365 1.00 93.81 253 GLN A O 1
ATOM 1875 N N . PHE A 1 254 ? 9.416 8.817 -6.506 1.00 96.56 254 PHE A N 1
ATOM 1876 C CA . PHE A 1 254 ? 10.160 7.565 -6.577 1.00 96.56 254 PHE A CA 1
ATOM 1877 C C . PHE A 1 254 ? 11.576 7.789 -6.073 1.00 96.56 254 PHE A C 1
ATOM 1879 O O . PHE A 1 254 ? 12.144 8.862 -6.257 1.00 96.56 254 PHE A O 1
ATOM 1886 N N . CYS A 1 255 ? 12.149 6.770 -5.447 1.00 97.12 255 CYS A N 1
ATOM 1887 C CA . CYS A 1 255 ? 13.542 6.755 -5.038 1.00 97.12 255 CYS A CA 1
ATOM 1888 C C . CYS A 1 255 ? 14.145 5.382 -5.296 1.00 97.12 255 CYS A C 1
ATOM 1890 O O . CYS A 1 255 ? 13.481 4.369 -5.097 1.00 97.12 255 CYS A O 1
ATOM 1892 N N . VAL A 1 256 ? 15.422 5.366 -5.659 1.00 97.94 256 VAL A N 1
ATOM 1893 C CA . VAL A 1 256 ? 16.270 4.170 -5.683 1.00 97.94 256 VAL A CA 1
ATOM 1894 C C . VAL A 1 256 ? 17.550 4.459 -4.920 1.00 97.94 256 VAL A C 1
ATOM 1896 O O . VAL A 1 256 ? 17.973 5.611 -4.824 1.00 97.94 256 VAL A O 1
ATOM 1899 N N . ASP A 1 257 ? 18.183 3.421 -4.399 1.00 97.62 257 ASP A N 1
ATOM 1900 C CA . ASP A 1 257 ? 19.554 3.490 -3.917 1.00 97.62 257 ASP A CA 1
ATOM 1901 C C . ASP A 1 257 ? 20.499 3.115 -5.064 1.00 97.62 257 ASP A C 1
ATOM 1903 O O . ASP A 1 257 ? 20.424 2.014 -5.610 1.00 97.62 257 ASP A O 1
ATOM 1907 N N . ASP A 1 258 ? 21.394 4.030 -5.431 1.00 97.38 258 ASP A N 1
ATOM 1908 C CA . ASP A 1 258 ? 22.414 3.833 -6.459 1.00 97.38 258 ASP A CA 1
ATOM 1909 C C . ASP A 1 258 ? 23.765 4.359 -5.958 1.00 97.38 258 ASP A C 1
ATOM 1911 O O . ASP A 1 258 ? 23.865 5.453 -5.401 1.00 97.38 258 ASP A O 1
ATOM 1915 N N . GLN A 1 259 ? 24.821 3.557 -6.109 1.00 95.88 259 GLN A N 1
ATOM 1916 C CA . GLN A 1 259 ? 26.189 3.899 -5.676 1.00 95.88 259 GLN A CA 1
ATOM 1917 C C . GLN A 1 259 ? 26.302 4.405 -4.218 1.00 95.88 259 GLN A C 1
ATOM 1919 O O . GLN A 1 259 ? 27.155 5.232 -3.894 1.00 95.88 259 GLN A O 1
ATOM 1924 N N . GLY A 1 260 ? 25.453 3.897 -3.318 1.00 93.38 260 GLY A N 1
ATOM 1925 C CA . GLY A 1 260 ? 25.451 4.269 -1.898 1.00 93.38 260 GLY A CA 1
ATOM 1926 C C . GLY A 1 260 ? 24.725 5.579 -1.572 1.00 93.38 260 GLY A C 1
ATOM 1927 O O . GLY A 1 260 ? 24.844 6.061 -0.445 1.00 93.38 260 GLY A O 1
ATOM 1928 N N . ALA A 1 261 ? 23.977 6.152 -2.518 1.00 95.75 261 ALA A N 1
ATOM 1929 C CA . ALA A 1 261 ? 23.144 7.331 -2.310 1.00 95.75 261 ALA A CA 1
ATOM 1930 C C . ALA A 1 261 ? 21.720 7.112 -2.840 1.00 95.75 261 ALA A C 1
ATOM 1932 O O . ALA A 1 261 ? 21.502 6.340 -3.769 1.00 95.75 261 ALA A O 1
ATOM 1933 N N . ALA A 1 262 ? 20.751 7.825 -2.265 1.00 96.50 262 ALA A N 1
ATOM 1934 C CA . ALA A 1 262 ? 19.391 7.837 -2.786 1.00 96.50 262 ALA A CA 1
ATOM 1935 C C . ALA A 1 262 ? 19.290 8.796 -3.984 1.00 96.50 262 ALA A C 1
ATOM 1937 O O . ALA A 1 262 ? 19.683 9.962 -3.885 1.00 96.50 262 ALA A O 1
ATOM 1938 N N . VAL A 1 263 ? 18.728 8.317 -5.091 1.00 97.38 263 VAL A N 1
ATOM 1939 C CA . VAL A 1 263 ? 18.371 9.105 -6.275 1.00 97.38 263 VAL A CA 1
ATOM 1940 C C . VAL A 1 263 ? 16.851 9.113 -6.377 1.00 97.38 263 VAL A C 1
ATOM 1942 O O . VAL A 1 263 ? 16.248 8.053 -6.523 1.00 97.38 263 VAL A O 1
ATOM 1945 N N . CYS A 1 264 ? 16.235 10.294 -6.285 1.00 96.06 264 CYS A N 1
ATOM 1946 C CA . CYS A 1 264 ? 14.779 10.444 -6.263 1.00 96.06 264 CYS A CA 1
ATOM 1947 C C . CYS A 1 264 ? 14.270 11.398 -7.349 1.00 96.06 264 CYS A C 1
ATOM 1949 O O . CYS A 1 264 ? 14.973 12.353 -7.697 1.00 96.06 264 CYS A O 1
ATOM 1951 N N . TRP A 1 265 ? 13.068 11.138 -7.874 1.00 94.31 265 TRP A N 1
ATOM 1952 C CA . TRP A 1 265 ? 12.443 11.900 -8.963 1.00 94.31 265 TRP A CA 1
ATOM 1953 C C . TRP A 1 265 ? 10.908 11.830 -8.967 1.00 94.31 265 TRP A C 1
ATO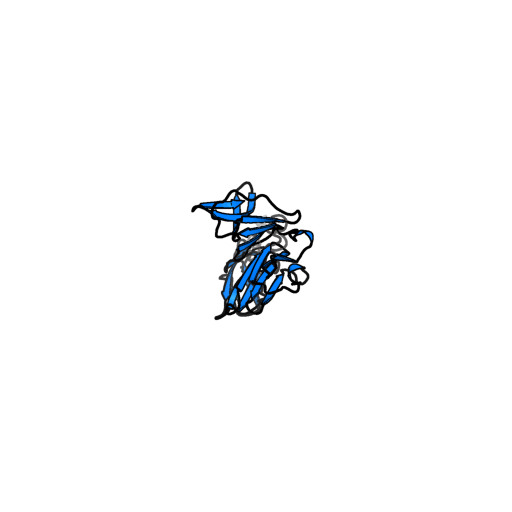M 1955 O O . TRP A 1 265 ? 10.326 10.878 -8.390 1.00 94.31 265 TRP A O 1
#